Protein AF-A0A7S2QVR8-F1 (afdb_monomer_lite)

Secondary structure (DSSP, 8-state):
-HHHHHHHHHHHHHHGGGS-HHHHHHHHHHHHHHHH-TTS---HHHHHHHHHHHHHHHHH-HHHHTT-THHHHHHHHHHHTT-SS--HHHHHHHIIIIIS-S---HHHHHHHHHHHHHHHHH---HHHHHHHHHHHHHHHHH-GGGGHHHH--S---PPP-TT-SSTTSS--SGGGG--HHHHHHTT-SSHHHHHHHHHHHTTPPPPTTS-HHHHHHH--S--------PPPPPPPGGGGGS----------------------------------

Foldseek 3Di:
DLVVLLVVLLVCLVCLLVDDPVVLVVLLVVLLCVLPDPPDPHDLNSNLSSLLSNLSNCVNVVPPPVPDPLSSLLSLLLSLLVDQDDDPSNLSSLCSSQVVDPDDDLQLLLLSLLSLLVSLLPHLDPLSVLLSLLSSLVSCVVDVSLCVLLVQPDFDPFAADSPDSRSNPRRCPGPNSHSVSLVVQCPRLDPSSVVSSVCSSVSHDDDPCSHSVNSNVVPPVPPPQRQDQPPDPDPDPVVVPPDDDDPDPDDPPSDRDHDDPDDDPDDDDDDDDDDD

Structure (mmCIF, N/CA/C/O backbone):
data_AF-A0A7S2QVR8-F1
#
_entry.id   AF-A0A7S2QVR8-F1
#
loop_
_atom_site.group_PDB
_atom_site.id
_atom_site.type_symbol
_atom_site.label_atom_id
_atom_site.label_alt_id
_atom_site.label_comp_id
_atom_site.label_asym_id
_atom_site.label_entity_id
_atom_site.label_seq_id
_atom_site.pdbx_PDB_ins_code
_atom_site.Cartn_x
_atom_site.Cartn_y
_atom_site.Cartn_z
_atom_site.occupancy
_atom_site.B_iso_or_equiv
_atom_site.auth_seq_id
_atom_site.auth_comp_id
_atom_site.auth_asym_id
_atom_site.auth_atom_id
_atom_site.pdbx_PDB_model_num
ATOM 1 N N . ASP A 1 1 ? -8.701 -22.347 12.017 1.00 60.19 1 ASP A N 1
ATOM 2 C CA . ASP A 1 1 ? -9.121 -21.163 12.802 1.00 60.19 1 ASP A CA 1
ATOM 3 C C . ASP A 1 1 ? -8.779 -19.822 12.158 1.00 60.19 1 ASP A C 1
ATOM 5 O O . ASP A 1 1 ? -9.630 -18.945 12.155 1.00 60.19 1 ASP A O 1
ATOM 9 N N . GLU A 1 2 ? -7.600 -19.639 11.552 1.00 64.69 2 GLU A N 1
ATOM 10 C CA . GLU A 1 2 ? -7.217 -18.349 10.934 1.00 64.69 2 GLU A CA 1
ATOM 11 C C . GLU A 1 2 ? -8.139 -17.862 9.802 1.00 64.69 2 GLU A C 1
ATOM 13 O O . GLU A 1 2 ? -8.341 -16.656 9.642 1.00 64.69 2 GLU A O 1
ATOM 18 N N . GLU A 1 3 ? -8.715 -18.785 9.030 1.00 69.44 3 GLU A N 1
ATOM 19 C CA . GLU A 1 3 ? -9.642 -18.476 7.934 1.00 69.44 3 GLU A CA 1
ATOM 20 C C . GLU A 1 3 ? -10.996 -17.961 8.453 1.00 69.44 3 GLU A C 1
ATOM 22 O O . GLU A 1 3 ? -11.598 -17.066 7.861 1.00 69.44 3 GLU A O 1
ATOM 27 N N . LEU A 1 4 ? -11.425 -18.434 9.631 1.00 82.12 4 LEU A N 1
ATOM 28 C CA . LEU A 1 4 ? -12.655 -17.978 10.285 1.00 82.12 4 LEU A CA 1
ATOM 29 C C . LEU A 1 4 ? -12.550 -16.510 10.698 1.00 82.12 4 LEU A C 1
ATOM 31 O O . LEU A 1 4 ? -13.523 -15.772 10.577 1.00 82.12 4 LEU A O 1
ATOM 35 N N . VAL A 1 5 ? -11.368 -16.062 11.132 1.00 83.75 5 VAL A N 1
ATOM 36 C CA . VAL A 1 5 ? -11.154 -14.663 11.528 1.00 83.75 5 VAL A CA 1
ATOM 37 C C . VAL A 1 5 ? -11.433 -13.723 10.356 1.00 83.75 5 VAL A C 1
ATOM 39 O O . VAL A 1 5 ? -12.099 -12.708 10.542 1.00 83.75 5 VAL A O 1
ATOM 42 N N . GLY A 1 6 ? -10.987 -14.067 9.145 1.00 83.50 6 GLY A N 1
ATOM 43 C CA . GLY A 1 6 ? -11.252 -13.261 7.951 1.00 83.50 6 GLY A CA 1
ATOM 44 C C . GLY A 1 6 ? -12.749 -13.109 7.672 1.00 83.50 6 GLY A C 1
ATOM 45 O O . GLY A 1 6 ? -13.236 -11.988 7.525 1.00 83.50 6 GLY A O 1
ATOM 46 N N . VAL A 1 7 ? -13.486 -14.224 7.688 1.00 86.56 7 VAL A N 1
ATOM 47 C CA . VAL A 1 7 ? -14.936 -14.255 7.428 1.00 86.56 7 VAL A CA 1
ATOM 48 C C . VAL A 1 7 ? -15.721 -13.505 8.506 1.00 86.56 7 VAL A C 1
ATOM 50 O O . VAL A 1 7 ? -16.627 -12.733 8.192 1.00 86.56 7 VAL A O 1
ATOM 53 N N . VAL A 1 8 ? -15.358 -13.683 9.779 1.00 89.56 8 VAL A N 1
ATOM 54 C CA . VAL A 1 8 ? -15.999 -12.985 10.902 1.00 89.56 8 VAL A CA 1
ATOM 55 C C . VAL A 1 8 ? -15.770 -11.478 10.800 1.00 89.56 8 VAL A C 1
ATOM 57 O O . VAL A 1 8 ? -16.719 -10.711 10.944 1.00 89.56 8 VAL A O 1
ATOM 60 N N . MET A 1 9 ? -14.545 -11.038 10.494 1.00 89.12 9 MET A N 1
ATOM 61 C CA . MET A 1 9 ? -14.244 -9.613 10.322 1.00 89.12 9 MET A CA 1
ATOM 62 C C . MET A 1 9 ? -14.992 -9.006 9.131 1.00 89.12 9 MET A C 1
ATOM 64 O O . MET A 1 9 ? -15.487 -7.887 9.236 1.00 89.12 9 MET A O 1
ATOM 68 N N . GLU A 1 10 ? -15.131 -9.735 8.022 1.00 86.69 10 GLU A N 1
ATOM 69 C CA . GLU A 1 10 ? -15.937 -9.279 6.885 1.00 86.69 10 GLU A CA 1
ATOM 70 C C . GLU A 1 10 ? -17.424 -9.152 7.256 1.00 86.69 10 GLU A C 1
ATOM 72 O O . GLU A 1 10 ? -18.070 -8.167 6.893 1.00 86.69 10 GLU A O 1
ATOM 77 N N . GLY A 1 11 ? -17.961 -10.115 8.011 1.00 88.69 11 GLY A N 1
ATOM 78 C CA . GLY A 1 11 ? -19.331 -10.072 8.523 1.00 88.69 11 GLY A CA 1
ATOM 79 C C . GLY A 1 11 ? -19.570 -8.864 9.427 1.00 88.69 11 GLY A C 1
ATOM 80 O O . GLY A 1 11 ? -20.491 -8.087 9.185 1.00 88.69 11 GLY A O 1
ATOM 81 N N . ILE A 1 12 ? -18.698 -8.651 10.416 1.00 89.00 12 ILE A N 1
ATOM 82 C CA . ILE A 1 12 ? -18.779 -7.495 11.321 1.00 89.00 12 ILE A CA 1
ATOM 83 C C . ILE A 1 12 ? -18.681 -6.184 10.533 1.00 89.00 12 ILE A C 1
ATOM 85 O O . ILE A 1 12 ? -19.462 -5.269 10.773 1.00 89.00 12 ILE A O 1
ATOM 89 N N . GLY A 1 13 ? -17.782 -6.097 9.551 1.00 85.44 13 GLY A N 1
ATOM 90 C CA . GLY A 1 13 ? -17.643 -4.907 8.713 1.00 85.44 13 GLY A CA 1
ATOM 91 C C . GLY A 1 13 ? -18.897 -4.578 7.892 1.00 85.44 13 GLY A C 1
ATOM 92 O O . GLY A 1 13 ? -19.174 -3.402 7.674 1.00 85.44 13 GLY A O 1
ATOM 93 N N . LYS A 1 14 ? -19.673 -5.588 7.465 1.00 87.31 14 LYS A N 1
ATOM 94 C CA . LYS A 1 14 ? -20.936 -5.412 6.718 1.00 87.31 14 LYS A CA 1
ATOM 95 C C . LYS A 1 14 ? -22.103 -4.973 7.599 1.00 87.31 14 LYS A C 1
ATOM 97 O O . LYS A 1 14 ? -22.917 -4.175 7.155 1.00 87.31 14 LYS A O 1
ATOM 102 N N . PHE A 1 15 ? -22.192 -5.497 8.821 1.00 86.56 15 PHE A N 1
ATOM 103 C CA . PHE A 1 15 ? -23.286 -5.192 9.752 1.00 86.56 15 PHE A CA 1
ATOM 104 C C . PHE A 1 15 ? -22.933 -4.107 10.775 1.00 86.56 15 PHE A C 1
ATOM 106 O O . PHE A 1 15 ? -23.742 -3.799 11.645 1.00 86.56 15 PHE A O 1
ATOM 113 N N . GLY A 1 16 ? -21.743 -3.512 10.671 1.00 81.38 16 GLY A N 1
ATOM 114 C CA . GLY A 1 16 ? -21.215 -2.557 11.643 1.00 81.38 16 GLY A CA 1
ATOM 115 C C . GLY A 1 16 ? -22.048 -1.288 11.823 1.00 81.38 16 GLY A C 1
ATOM 116 O O . GLY A 1 16 ? -21.983 -0.684 12.884 1.00 81.38 16 GLY A O 1
ATOM 117 N N . GLU A 1 17 ? -22.863 -0.912 10.835 1.00 81.44 17 GLU A N 1
ATOM 118 C CA . GLU A 1 17 ? -23.797 0.222 10.933 1.00 81.44 17 GLU A CA 1
ATOM 119 C C . GLU A 1 17 ? -24.957 -0.031 11.912 1.00 81.44 17 GLU A C 1
ATOM 121 O O . GLU A 1 17 ? -25.561 0.911 12.411 1.00 81.44 17 GLU A O 1
ATOM 126 N N . LEU A 1 18 ? -25.276 -1.299 12.193 1.00 85.25 18 LEU A N 1
ATOM 127 C CA . LEU A 1 18 ? -26.367 -1.699 13.090 1.00 85.25 18 LEU A CA 1
ATOM 128 C C . LEU A 1 18 ? -25.894 -1.912 14.534 1.00 85.25 18 LEU A C 1
ATOM 130 O O . LEU A 1 18 ? -26.695 -2.214 15.418 1.00 85.25 18 LEU A O 1
ATOM 134 N N . VAL A 1 19 ? -24.586 -1.824 14.766 1.00 83.44 19 VAL A N 1
ATOM 135 C CA . VAL A 1 19 ? -23.954 -2.121 16.048 1.00 83.44 19 VAL A CA 1
ATOM 136 C C . VAL A 1 19 ? -23.820 -0.829 16.851 1.00 83.44 19 VAL A C 1
ATOM 138 O O . VAL A 1 19 ? -23.446 0.207 16.311 1.00 83.44 19 VAL A O 1
ATOM 141 N N . ASN A 1 20 ? -24.103 -0.892 18.155 1.00 86.19 20 ASN A N 1
ATOM 142 C CA . ASN A 1 20 ? -23.914 0.249 19.052 1.00 86.19 20 ASN A CA 1
ATOM 143 C C . ASN A 1 20 ? -22.446 0.737 19.016 1.00 86.19 20 ASN A C 1
ATOM 145 O O . ASN A 1 20 ? -21.523 -0.083 19.014 1.00 86.19 20 ASN A O 1
ATOM 149 N N . ALA A 1 21 ? -22.232 2.054 19.041 1.00 82.44 21 ALA A N 1
ATOM 150 C CA . ALA A 1 21 ? -20.916 2.690 19.006 1.00 82.44 21 ALA A CA 1
ATOM 151 C C . ALA A 1 21 ? -19.967 2.142 20.089 1.00 82.44 21 ALA A C 1
ATOM 153 O O . ALA A 1 21 ? -18.805 1.858 19.796 1.00 82.44 21 ALA A O 1
ATOM 154 N N . ASP A 1 22 ? -20.470 1.868 21.299 1.00 84.56 22 ASP A N 1
ATOM 155 C CA . ASP A 1 22 ? -19.679 1.277 22.392 1.00 84.56 22 ASP A CA 1
ATOM 156 C C . ASP A 1 22 ? -19.084 -0.088 22.014 1.00 84.56 22 ASP A C 1
ATOM 158 O O . ASP A 1 22 ? -17.916 -0.387 22.281 1.00 84.56 22 ASP A O 1
ATOM 162 N N . VAL A 1 23 ? -19.880 -0.918 21.336 1.00 86.44 23 VAL A N 1
ATOM 163 C CA . VAL A 1 23 ? -19.453 -2.241 20.871 1.00 86.44 23 VAL A CA 1
ATOM 164 C C . VAL A 1 23 ? -18.447 -2.095 19.734 1.00 86.44 23 VAL A C 1
ATOM 166 O O . VAL A 1 23 ? -17.471 -2.841 19.688 1.00 86.44 23 VAL A O 1
ATOM 169 N N . VAL A 1 24 ? -18.624 -1.111 18.847 1.00 85.31 24 VAL A N 1
ATOM 170 C CA . VAL A 1 24 ? -17.648 -0.816 17.788 1.00 85.31 24 VAL A CA 1
ATOM 171 C C . VAL A 1 24 ? -16.291 -0.453 18.385 1.00 85.31 24 VAL A C 1
ATOM 173 O O . VAL A 1 24 ? -15.268 -0.966 17.929 1.00 85.31 24 VAL A O 1
ATOM 176 N N . VAL A 1 25 ? -16.260 0.377 19.428 1.00 86.25 25 VAL A N 1
ATOM 177 C CA . VAL A 1 25 ? -15.014 0.742 20.112 1.00 86.25 25 VAL A CA 1
ATOM 178 C C . VAL A 1 25 ? -14.337 -0.491 20.720 1.00 86.25 25 VAL A C 1
ATOM 180 O O . VAL A 1 25 ? -13.125 -0.663 20.559 1.00 86.25 25 VAL A O 1
ATOM 183 N N . GLU A 1 26 ? -15.090 -1.389 21.360 1.00 88.50 26 GLU A N 1
ATOM 184 C CA . GLU A 1 26 ? -14.547 -2.651 21.882 1.00 88.50 26 GLU A CA 1
ATOM 185 C C . GLU A 1 26 ? -14.007 -3.567 20.778 1.00 88.50 26 GLU A C 1
ATOM 187 O O . GLU A 1 26 ? -12.904 -4.109 20.901 1.00 88.50 26 GLU A O 1
ATOM 192 N N . VAL A 1 27 ? -14.719 -3.688 19.656 1.00 88.56 27 VAL A N 1
ATOM 193 C CA . VAL A 1 27 ? -14.254 -4.456 18.492 1.00 88.56 27 VAL A CA 1
ATOM 194 C C . VAL A 1 27 ? -12.955 -3.868 17.945 1.00 88.56 27 VAL A C 1
ATOM 196 O O . VAL A 1 27 ? -11.990 -4.603 17.743 1.00 88.56 27 VAL A O 1
ATOM 199 N N . VAL A 1 28 ? -12.869 -2.546 17.775 1.00 88.25 28 VAL A N 1
ATOM 200 C CA . VAL A 1 28 ? -11.643 -1.879 17.309 1.00 88.25 28 VAL A CA 1
ATOM 201 C C . VAL A 1 28 ? -10.488 -2.095 18.295 1.00 88.25 28 VAL A C 1
ATOM 203 O O . VAL A 1 28 ? -9.361 -2.352 17.865 1.00 88.25 28 VAL A O 1
ATOM 206 N N . ARG A 1 29 ? -10.744 -2.075 19.612 1.00 88.44 29 ARG A N 1
ATOM 207 C CA . ARG A 1 29 ? -9.740 -2.408 20.643 1.00 88.44 29 ARG A CA 1
ATOM 208 C C . ARG A 1 29 ? -9.252 -3.851 20.518 1.00 88.44 29 ARG A C 1
ATOM 210 O O . ARG A 1 29 ? -8.045 -4.086 20.607 1.00 88.44 29 ARG A O 1
ATOM 217 N N . VAL A 1 30 ? -10.150 -4.811 20.287 1.00 89.38 30 VAL A N 1
ATOM 218 C CA . VAL A 1 30 ? -9.790 -6.216 20.029 1.00 89.38 30 VAL A CA 1
ATOM 219 C C . VAL A 1 30 ? -8.946 -6.327 18.759 1.00 89.38 30 VAL A C 1
ATOM 221 O O . VAL A 1 30 ? -7.863 -6.905 18.812 1.00 89.38 30 VAL A O 1
ATOM 224 N N . CYS A 1 31 ? -9.371 -5.719 17.650 1.00 88.12 31 CYS A N 1
ATOM 225 C CA . CYS A 1 31 ? -8.624 -5.706 16.390 1.00 88.12 31 CYS A CA 1
ATOM 226 C C . CYS A 1 31 ? -7.224 -5.102 16.557 1.00 88.12 31 CYS A C 1
ATOM 228 O O . CYS A 1 31 ? -6.248 -5.656 16.054 1.00 88.12 31 CYS A O 1
ATOM 230 N N . LYS A 1 32 ? -7.101 -4.001 17.309 1.00 88.94 32 LYS A N 1
ATOM 231 C CA . LYS A 1 32 ? -5.812 -3.375 17.625 1.00 88.94 32 LYS A CA 1
ATOM 232 C C . LYS A 1 32 ? -4.898 -4.326 18.388 1.00 88.94 32 LYS A C 1
ATOM 234 O O . LYS A 1 32 ? -3.738 -4.467 18.013 1.00 88.94 32 LYS A O 1
ATOM 239 N N . ARG A 1 33 ? -5.415 -5.011 19.415 1.00 88.19 33 ARG A N 1
ATOM 240 C CA . ARG A 1 33 ? -4.650 -6.035 20.143 1.00 88.19 33 ARG A CA 1
ATOM 241 C C . ARG A 1 33 ? -4.205 -7.150 19.202 1.00 88.19 33 ARG A C 1
ATOM 243 O O . ARG A 1 33 ? -3.022 -7.439 19.158 1.00 88.19 33 ARG A O 1
ATOM 250 N N . LEU A 1 34 ? -5.102 -7.693 18.381 1.00 86.94 34 LEU A N 1
ATOM 251 C CA . LEU A 1 34 ? -4.766 -8.760 17.431 1.00 86.94 34 LEU A CA 1
ATOM 252 C C . LEU A 1 34 ? -3.675 -8.356 16.426 1.00 86.94 34 LEU A C 1
ATOM 254 O O . LEU A 1 34 ? -2.808 -9.163 16.115 1.00 86.94 34 LEU A O 1
ATOM 258 N N . LEU A 1 35 ? -3.694 -7.113 15.936 1.00 86.06 35 LEU A N 1
ATOM 259 C CA . LEU A 1 35 ? -2.717 -6.620 14.958 1.00 86.06 35 LEU A CA 1
ATOM 260 C C . LEU A 1 35 ? -1.368 -6.221 15.581 1.00 86.06 35 LEU A C 1
ATOM 262 O O . LEU A 1 35 ? -0.348 -6.269 14.895 1.00 86.06 35 LEU A O 1
ATOM 266 N N . MET A 1 36 ? -1.355 -5.802 16.850 1.00 82.25 36 MET A N 1
ATOM 267 C CA . MET A 1 36 ? -0.140 -5.380 17.562 1.00 82.25 36 MET A CA 1
ATOM 268 C C . MET A 1 36 ? 0.520 -6.507 18.357 1.00 82.25 36 MET A C 1
ATOM 270 O O . MET A 1 36 ? 1.726 -6.460 18.595 1.00 82.25 36 MET A O 1
ATOM 274 N N . SER A 1 37 ? -0.245 -7.510 18.784 1.00 79.75 37 SER A N 1
ATOM 275 C CA . SER A 1 37 ? 0.275 -8.646 19.533 1.00 79.75 37 SER A CA 1
ATOM 276 C C . SER A 1 37 ? 1.178 -9.501 18.646 1.00 79.75 37 SER A C 1
ATOM 278 O O . SER A 1 37 ? 0.736 -10.136 17.696 1.00 79.75 37 SER A O 1
ATOM 280 N N . SER A 1 38 ? 2.456 -9.569 19.006 1.00 59.06 38 SER A N 1
ATOM 281 C CA . SER A 1 38 ? 3.470 -10.427 18.384 1.00 59.06 38 SER A CA 1
ATOM 282 C C . SER A 1 38 ? 3.293 -11.922 18.690 1.00 59.06 38 SER A C 1
ATOM 284 O O . SER A 1 38 ? 4.003 -12.746 18.121 1.00 59.06 38 SER A O 1
ATOM 286 N N . SER A 1 39 ? 2.354 -12.286 19.571 1.00 54.38 39 SER A N 1
ATOM 287 C CA . SER A 1 39 ? 2.109 -13.662 20.019 1.00 54.38 39 SER A CA 1
ATOM 288 C C . SER A 1 39 ? 1.216 -14.489 19.088 1.00 54.38 39 SER A C 1
ATOM 290 O O . SER A 1 39 ? 1.257 -15.714 19.160 1.00 54.38 39 SER A O 1
ATOM 292 N N . VAL A 1 40 ? 0.418 -13.855 18.221 1.00 60.72 40 VAL A N 1
ATOM 293 C CA . VAL A 1 40 ? -0.492 -14.547 17.295 1.00 60.72 40 VAL A CA 1
ATOM 294 C C . VAL A 1 40 ? -0.027 -14.278 15.869 1.00 60.72 40 VAL A C 1
ATOM 296 O O . VAL A 1 40 ? -0.224 -13.190 15.329 1.00 60.72 40 VAL A O 1
ATOM 299 N N . SER A 1 41 ? 0.615 -15.266 15.244 1.00 65.25 41 SER A N 1
ATOM 300 C CA . SER A 1 41 ? 1.049 -15.172 13.850 1.00 65.25 41 SER A CA 1
ATOM 301 C C . SER A 1 41 ? -0.162 -15.220 12.916 1.00 65.25 41 SER A C 1
ATOM 303 O O . SER A 1 41 ? -0.525 -16.275 12.418 1.00 65.25 41 SER A O 1
ATOM 305 N N . MET A 1 42 ? -0.817 -14.084 12.676 1.00 75.19 42 MET A N 1
ATOM 306 C CA . MET A 1 42 ? -1.918 -14.024 11.714 1.00 75.19 42 MET A CA 1
ATOM 307 C C . MET A 1 42 ? -1.406 -14.144 10.271 1.00 75.19 42 MET A C 1
ATOM 309 O O . MET A 1 42 ? -0.427 -13.487 9.887 1.00 75.19 42 MET A O 1
ATOM 313 N N . SER A 1 43 ? -2.122 -14.921 9.453 1.00 86.56 43 SER A N 1
ATOM 314 C CA . SER A 1 43 ? -2.006 -14.881 7.994 1.00 86.56 43 SER A CA 1
ATOM 315 C C . SER A 1 43 ? -2.257 -13.469 7.447 1.00 86.56 43 SER A C 1
ATOM 317 O O . SER A 1 43 ? -3.101 -12.723 7.953 1.00 86.56 43 SER A O 1
ATOM 319 N N . VAL A 1 44 ? -1.544 -13.114 6.372 1.00 87.12 44 VAL A N 1
ATOM 320 C CA . VAL A 1 44 ? -1.642 -11.807 5.695 1.00 87.12 44 VAL A CA 1
ATOM 321 C C . VAL A 1 44 ? -3.067 -11.543 5.189 1.00 87.12 44 VAL A C 1
ATOM 323 O O . VAL A 1 44 ? -3.551 -10.416 5.229 1.00 87.12 44 VA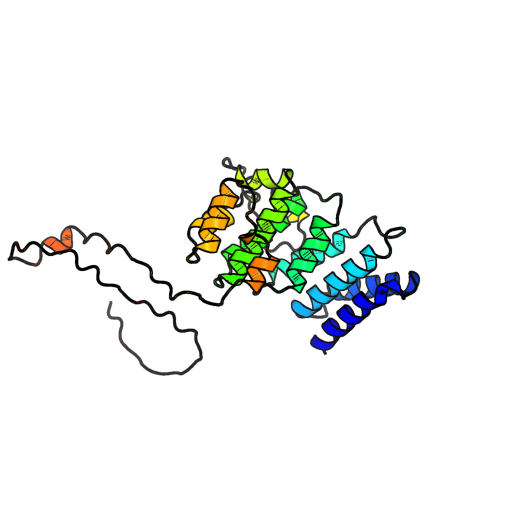L A O 1
ATOM 326 N N . ALA A 1 45 ? -3.789 -12.578 4.752 1.00 87.38 45 ALA A N 1
ATOM 327 C CA . ALA A 1 45 ? -5.169 -12.423 4.287 1.00 87.38 45 ALA A CA 1
ATOM 328 C C . ALA A 1 45 ? -6.125 -12.032 5.431 1.00 87.38 45 ALA A C 1
ATOM 330 O O . ALA A 1 45 ? -6.953 -11.125 5.285 1.00 87.38 45 ALA A O 1
ATOM 331 N N . SER A 1 46 ? -5.981 -12.678 6.590 1.00 88.00 46 SER A N 1
ATOM 332 C CA . SER A 1 46 ? -6.804 -12.412 7.773 1.00 88.00 46 SER A CA 1
ATOM 333 C C . SER A 1 46 ? -6.459 -11.062 8.405 1.00 88.00 46 SER A C 1
ATOM 335 O O . SER A 1 46 ? -7.363 -10.337 8.823 1.00 88.00 46 SER A O 1
ATOM 337 N N . SER A 1 47 ? -5.178 -10.672 8.418 1.00 90.06 47 SER A N 1
ATOM 338 C CA . SER A 1 47 ? -4.754 -9.355 8.911 1.00 90.06 47 SER A CA 1
ATOM 339 C C . SER A 1 47 ? -5.282 -8.221 8.026 1.00 90.06 47 SER A C 1
ATOM 341 O O . SER A 1 47 ? -5.814 -7.241 8.547 1.00 90.06 47 SER A O 1
ATOM 343 N N . LEU A 1 48 ? -5.243 -8.373 6.696 1.00 90.56 48 LEU A N 1
ATOM 344 C CA . LEU A 1 48 ? -5.830 -7.406 5.763 1.00 90.56 48 LEU A CA 1
ATOM 345 C C . LEU A 1 48 ? -7.350 -7.296 5.914 1.00 90.56 48 LEU A C 1
ATOM 347 O O . LEU A 1 48 ? -7.879 -6.189 5.864 1.00 90.56 48 LEU A O 1
ATOM 351 N N . SER A 1 49 ? -8.048 -8.410 6.142 1.00 90.88 49 SER A N 1
ATOM 352 C CA . SER A 1 49 ? -9.501 -8.411 6.380 1.00 90.88 49 SER A CA 1
ATOM 353 C C . SER A 1 49 ? -9.862 -7.717 7.699 1.00 90.88 49 SER A C 1
ATOM 355 O O . SER A 1 49 ? -10.821 -6.949 7.757 1.00 90.88 49 SER A O 1
ATOM 357 N N . CYS A 1 50 ? -9.046 -7.908 8.740 1.00 90.56 50 CYS A N 1
ATOM 358 C CA . CYS A 1 50 ? -9.165 -7.194 10.012 1.00 90.56 50 CYS A CA 1
ATOM 359 C C . CYS A 1 50 ? -8.954 -5.681 9.835 1.00 90.56 50 CYS A C 1
ATOM 361 O O . CYS A 1 50 ? -9.784 -4.884 10.265 1.00 90.56 50 CYS A O 1
ATOM 363 N N . ILE A 1 51 ? -7.897 -5.274 9.124 1.00 91.00 51 ILE A N 1
ATOM 364 C CA . ILE A 1 51 ? -7.624 -3.862 8.807 1.00 91.00 51 ILE A CA 1
ATOM 365 C C . ILE A 1 51 ? -8.781 -3.245 8.008 1.00 91.00 51 ILE A C 1
ATOM 367 O O . ILE A 1 51 ? -9.212 -2.128 8.301 1.00 91.00 51 ILE A O 1
ATOM 371 N N . LEU A 1 52 ? -9.315 -3.969 7.019 1.00 90.88 52 LEU A N 1
ATOM 372 C CA . LEU A 1 52 ? -10.456 -3.516 6.226 1.00 90.88 52 LEU A CA 1
ATOM 373 C C . LEU A 1 52 ? -11.695 -3.288 7.097 1.00 90.88 52 LEU A C 1
ATOM 375 O O . LEU A 1 52 ? -12.356 -2.263 6.934 1.00 90.88 52 LEU A O 1
ATOM 379 N N . CYS A 1 53 ? -11.975 -4.209 8.021 1.00 90.38 53 CYS A N 1
ATOM 380 C CA . CYS A 1 53 ? -13.072 -4.104 8.982 1.00 90.38 53 CYS A CA 1
ATOM 381 C C . CYS A 1 53 ? -12.907 -2.887 9.905 1.00 90.38 53 CYS A C 1
ATOM 383 O O . CYS A 1 53 ? -13.834 -2.104 10.095 1.00 90.38 53 CYS A O 1
ATOM 385 N N . VAL A 1 54 ? -11.702 -2.640 10.418 1.00 89.94 54 VAL A N 1
ATOM 386 C CA . VAL A 1 54 ? -11.438 -1.435 11.218 1.00 89.94 54 VAL A CA 1
ATOM 387 C C . VAL A 1 54 ? -11.723 -0.172 10.396 1.00 89.94 54 VAL A C 1
ATOM 389 O O . VAL A 1 54 ? -12.431 0.719 10.859 1.00 89.94 54 VAL A O 1
ATOM 392 N N . TYR A 1 55 ? -11.275 -0.116 9.138 1.00 87.94 55 TYR A N 1
ATOM 393 C CA . TYR A 1 55 ? -11.581 1.015 8.259 1.00 87.94 55 TYR A CA 1
ATOM 394 C C . TYR A 1 55 ? -13.063 1.141 7.881 1.00 87.94 55 TYR A C 1
ATOM 396 O O . TYR A 1 55 ? -13.512 2.260 7.636 1.00 87.94 55 TYR A O 1
ATOM 404 N N . THR A 1 56 ? -13.830 0.047 7.768 1.00 88.19 56 THR A N 1
ATOM 405 C CA . THR A 1 56 ? -15.292 0.135 7.590 1.00 88.19 56 THR A CA 1
ATOM 406 C C . THR A 1 56 ? -15.909 0.751 8.834 1.00 88.19 56 THR A C 1
ATOM 408 O O . THR A 1 56 ? -16.529 1.806 8.733 1.00 88.19 56 THR A O 1
ATOM 411 N N . LEU A 1 57 ? -15.652 0.170 10.004 1.00 87.38 57 LEU A N 1
ATOM 412 C CA . LEU A 1 57 ? -16.254 0.572 11.274 1.00 87.38 57 LEU A CA 1
ATOM 413 C C . LEU A 1 57 ? -15.977 2.036 11.634 1.00 87.38 57 LEU A C 1
ATOM 415 O O . LEU A 1 57 ? -16.899 2.766 11.994 1.00 87.38 57 LEU A O 1
ATOM 419 N N . LEU A 1 58 ? -14.732 2.488 11.471 1.00 83.56 58 LEU A N 1
ATOM 420 C CA . LEU A 1 58 ? -14.349 3.878 11.737 1.00 83.56 58 LEU A CA 1
ATOM 421 C C . LEU A 1 58 ? -14.966 4.852 10.729 1.00 83.56 58 LEU A C 1
ATOM 423 O O . LEU A 1 58 ? -15.320 5.969 11.091 1.00 83.56 58 LEU A O 1
ATOM 427 N N . SER A 1 59 ? -15.155 4.428 9.473 1.00 80.06 59 SER A N 1
ATOM 428 C CA . SER A 1 59 ? -15.792 5.278 8.462 1.00 80.06 59 SER A CA 1
ATOM 429 C C . SER A 1 59 ? -17.287 5.500 8.688 1.00 80.06 59 SER A C 1
ATOM 431 O O . SER A 1 59 ? -17.822 6.453 8.134 1.00 80.06 59 SER A O 1
ATOM 433 N N . HIS A 1 60 ? -17.946 4.657 9.486 1.00 74.44 60 HIS A N 1
ATOM 434 C CA . HIS A 1 60 ? -19.357 4.825 9.843 1.00 74.44 60 HIS A CA 1
ATOM 435 C C . HIS A 1 60 ? -19.546 5.641 11.136 1.00 74.44 60 HIS A C 1
ATOM 437 O O . HIS A 1 60 ? -20.588 6.258 11.307 1.00 74.44 60 HIS A O 1
ATOM 443 N N . ASN A 1 61 ? -18.530 5.720 12.007 1.00 68.31 61 ASN A N 1
ATOM 444 C CA . ASN A 1 61 ? -18.611 6.338 13.342 1.00 68.31 61 ASN A CA 1
ATOM 445 C C . ASN A 1 61 ? -17.739 7.609 13.467 1.00 68.31 61 ASN A C 1
ATOM 447 O O . ASN A 1 61 ? -16.981 7.778 14.422 1.00 68.31 61 ASN A O 1
ATOM 451 N N . ILE A 1 62 ? -17.812 8.490 12.463 1.00 58.94 62 ILE A N 1
ATOM 452 C CA . ILE A 1 62 ? -16.863 9.596 12.214 1.00 58.94 62 ILE A CA 1
ATOM 453 C C . ILE A 1 62 ? -16.800 10.634 13.357 1.00 58.94 62 ILE A C 1
ATOM 455 O O . ILE A 1 62 ? -15.786 11.318 13.495 1.00 58.94 62 ILE A O 1
ATOM 459 N N . GLU A 1 63 ? -17.838 10.752 14.188 1.00 54.75 63 GLU A N 1
ATOM 460 C CA . GLU A 1 63 ? -17.996 11.881 15.119 1.00 54.75 63 GLU A CA 1
ATOM 461 C C . GLU A 1 63 ? -17.118 11.818 16.386 1.00 54.75 63 GLU A C 1
ATOM 463 O O . GLU A 1 63 ? -16.769 12.873 16.911 1.00 54.75 63 GLU A O 1
ATOM 468 N N . GLU A 1 64 ? -16.658 10.640 16.833 1.00 49.97 64 GLU A N 1
ATOM 469 C CA . GLU A 1 64 ? -15.857 10.524 18.074 1.00 49.97 64 GLU A CA 1
ATOM 470 C C . GLU A 1 64 ? -14.403 10.056 17.878 1.00 49.97 64 GLU A C 1
ATOM 472 O O . GLU A 1 64 ? -13.534 10.398 18.679 1.00 49.97 64 GLU A O 1
ATOM 477 N N . ASN A 1 65 ? -14.085 9.326 16.801 1.00 51.09 65 ASN A N 1
ATOM 478 C CA . ASN A 1 65 ? -12.800 8.612 16.676 1.00 51.09 65 ASN A CA 1
ATOM 479 C C . ASN A 1 65 ? -11.816 9.190 15.647 1.00 51.09 65 ASN A C 1
ATOM 481 O O . ASN A 1 65 ? -10.714 8.668 15.491 1.00 51.09 65 ASN A O 1
ATOM 485 N N . GLY A 1 66 ? -12.160 10.285 14.964 1.00 50.34 66 GLY A N 1
ATOM 486 C CA . GLY A 1 66 ? -11.385 10.827 13.838 1.00 50.34 66 GLY A CA 1
ATOM 487 C C . GLY A 1 66 ? -9.982 11.374 14.148 1.00 50.34 66 GLY A C 1
ATOM 488 O O . GLY A 1 66 ? -9.387 11.995 13.270 1.00 50.34 66 GLY A O 1
ATOM 489 N N . LYS A 1 67 ? -9.448 11.198 15.365 1.00 53.06 67 LYS A N 1
ATOM 490 C CA . LYS A 1 67 ? -8.219 11.877 15.801 1.00 53.06 67 LYS A CA 1
ATOM 491 C C . LYS A 1 67 ? -6.926 11.071 15.723 1.00 53.06 67 LYS A C 1
ATOM 493 O O . LYS A 1 67 ? -5.897 11.725 15.675 1.00 53.06 67 LYS A O 1
ATOM 498 N N . ASP A 1 68 ? -6.916 9.733 15.651 1.00 60.09 68 ASP A N 1
ATOM 499 C CA . ASP A 1 68 ? -5.617 9.026 15.654 1.00 60.09 68 ASP A CA 1
ATOM 500 C C . ASP A 1 68 ? -5.627 7.581 15.122 1.00 60.09 68 ASP A C 1
ATOM 502 O O . ASP A 1 68 ? -5.157 6.627 15.746 1.00 60.09 68 ASP A O 1
ATOM 506 N N . ASP A 1 69 ? -6.097 7.391 13.892 1.00 76.19 69 ASP A N 1
ATOM 507 C CA . ASP A 1 69 ? -6.067 6.073 13.246 1.00 76.19 69 ASP A CA 1
ATOM 508 C C . ASP A 1 69 ? -4.683 5.710 12.676 1.00 76.19 69 ASP A C 1
ATOM 510 O O . ASP A 1 69 ? -4.560 4.760 11.894 1.00 76.19 69 ASP A O 1
ATOM 514 N N . MET A 1 70 ? -3.617 6.462 12.985 1.00 83.06 70 MET A N 1
ATOM 515 C CA . MET A 1 70 ? -2.292 6.210 12.398 1.00 83.06 70 MET A CA 1
ATOM 516 C C . MET A 1 70 ? -1.799 4.788 12.643 1.00 83.06 70 MET A C 1
ATOM 518 O O . MET A 1 70 ? -1.228 4.168 11.750 1.00 83.06 70 MET A O 1
ATOM 522 N N . TRP A 1 71 ? -2.146 4.213 13.789 1.00 87.00 71 TRP A N 1
ATOM 523 C CA . TRP A 1 71 ? -1.830 2.824 14.092 1.00 87.00 71 TRP A CA 1
ATOM 524 C C . TRP A 1 71 ? -2.382 1.830 13.049 1.00 87.00 71 TRP A C 1
ATOM 526 O O . TRP A 1 71 ? -1.730 0.824 12.776 1.00 87.00 71 TRP A O 1
ATOM 536 N N . VAL A 1 72 ? -3.538 2.111 12.428 1.00 88.75 72 VAL A N 1
ATOM 537 C CA . VAL A 1 72 ? -4.123 1.270 11.366 1.00 88.75 72 VAL A CA 1
ATOM 538 C C . VAL A 1 72 ? -3.291 1.364 10.087 1.00 88.75 72 VAL A C 1
ATOM 540 O O . VAL A 1 72 ? -3.068 0.357 9.418 1.00 88.75 72 VAL A O 1
ATOM 543 N N . LEU A 1 73 ? -2.789 2.562 9.765 1.00 89.19 73 LEU A N 1
ATOM 544 C CA . LEU A 1 73 ? -1.906 2.755 8.614 1.00 89.19 73 LEU A CA 1
ATOM 545 C C . LEU A 1 73 ? -0.551 2.079 8.846 1.00 89.19 73 LEU A C 1
ATOM 547 O O . LEU A 1 73 ? -0.049 1.428 7.935 1.00 89.19 73 LEU A O 1
ATOM 551 N N . ASN A 1 74 ? -0.002 2.151 10.061 1.00 89.94 74 ASN A N 1
ATOM 552 C CA . ASN A 1 74 ? 1.227 1.440 10.426 1.00 89.94 74 ASN A CA 1
ATOM 553 C C . ASN A 1 74 ? 1.028 -0.078 10.347 1.00 89.94 74 ASN A C 1
ATOM 555 O O . ASN A 1 74 ? 1.862 -0.784 9.782 1.00 89.94 74 ASN A O 1
ATOM 559 N N . ALA A 1 75 ? -0.116 -0.588 10.818 1.00 89.94 75 ALA A N 1
ATOM 560 C CA . ALA A 1 75 ? -0.467 -1.995 10.659 1.00 89.94 75 ALA A CA 1
ATOM 561 C C . ALA A 1 75 ? -0.545 -2.393 9.174 1.00 89.94 75 ALA A C 1
ATOM 563 O O . ALA A 1 75 ? 0.029 -3.410 8.788 1.00 89.94 75 ALA A O 1
ATOM 564 N N . LEU A 1 76 ? -1.184 -1.580 8.323 1.00 91.06 76 LEU A N 1
ATOM 565 C CA . LEU A 1 76 ? -1.230 -1.811 6.876 1.00 91.06 76 LEU A CA 1
ATOM 566 C C . LEU A 1 76 ? 0.166 -1.774 6.241 1.00 91.06 76 LEU A C 1
ATOM 568 O O . LEU A 1 76 ? 0.489 -2.649 5.441 1.00 91.06 76 LEU A O 1
ATOM 572 N N . TYR A 1 77 ? 1.001 -0.803 6.610 1.00 91.38 77 TYR A N 1
ATOM 573 C CA . TYR A 1 77 ? 2.367 -0.665 6.111 1.00 91.38 77 TYR A CA 1
ATOM 574 C C . TYR A 1 77 ? 3.223 -1.883 6.467 1.00 91.38 77 TYR A C 1
ATOM 576 O O . TYR A 1 77 ? 3.908 -2.425 5.597 1.00 91.38 77 TYR A O 1
ATOM 584 N N . LYS A 1 78 ? 3.119 -2.380 7.702 1.00 90.56 78 LYS A N 1
ATOM 585 C CA . LYS A 1 78 ? 3.744 -3.634 8.140 1.00 90.56 78 LYS A CA 1
ATOM 586 C C . LYS A 1 78 ? 3.272 -4.836 7.321 1.00 90.56 78 LYS A C 1
ATOM 588 O O . LYS A 1 78 ? 4.090 -5.638 6.879 1.00 90.56 78 LYS A O 1
ATOM 593 N N . GLN A 1 79 ? 1.965 -4.962 7.076 1.00 89.88 79 GLN A N 1
ATOM 594 C CA . GLN A 1 79 ? 1.451 -6.074 6.268 1.00 89.88 79 GLN A CA 1
ATOM 595 C C . GLN A 1 79 ? 1.880 -5.977 4.802 1.00 89.88 79 GLN A C 1
ATOM 597 O O . GLN A 1 79 ? 2.176 -7.012 4.215 1.00 89.88 79 GLN A O 1
ATOM 602 N N . LEU A 1 80 ? 1.979 -4.772 4.225 1.00 89.62 80 LEU A N 1
ATOM 603 C CA . LEU A 1 80 ? 2.440 -4.567 2.846 1.00 89.62 80 LEU A CA 1
ATOM 604 C C . LEU A 1 80 ? 3.812 -5.208 2.595 1.00 89.62 80 LEU A C 1
ATOM 606 O O . LEU A 1 80 ? 4.003 -5.813 1.548 1.00 89.62 80 LEU A O 1
ATOM 610 N N . GLY A 1 81 ? 4.730 -5.156 3.565 1.00 85.56 81 GLY A N 1
ATOM 611 C CA . GLY A 1 81 ? 6.051 -5.788 3.444 1.00 85.56 81 GLY A CA 1
ATOM 612 C C . GLY A 1 81 ? 6.019 -7.320 3.340 1.00 85.56 81 GLY A C 1
ATOM 613 O O . GLY A 1 81 ? 7.010 -7.921 2.946 1.00 85.56 81 GLY A O 1
ATOM 614 N N . ARG A 1 82 ? 4.888 -7.954 3.671 1.00 87.88 82 ARG A N 1
ATOM 615 C CA . ARG A 1 82 ? 4.685 -9.413 3.648 1.00 87.88 82 ARG A CA 1
ATOM 616 C C . ARG A 1 82 ? 3.784 -9.879 2.497 1.00 87.88 82 ARG A C 1
ATOM 618 O O . ARG A 1 82 ? 3.407 -11.046 2.460 1.00 87.88 82 ARG A O 1
ATOM 625 N N . VAL A 1 83 ? 3.354 -8.974 1.614 1.00 86.94 83 VAL A N 1
ATOM 626 C CA . VAL A 1 83 ? 2.436 -9.304 0.515 1.00 86.94 83 VAL A CA 1
ATOM 627 C C . VAL A 1 83 ? 3.213 -9.826 -0.691 1.00 86.94 83 VAL A C 1
ATOM 629 O O . VAL A 1 83 ? 3.905 -9.062 -1.358 1.00 86.94 83 VAL A O 1
ATOM 632 N N . ASP A 1 84 ? 2.976 -11.087 -1.046 1.00 81.62 84 ASP A N 1
ATOM 633 C CA . ASP A 1 84 ? 3.505 -11.686 -2.280 1.00 81.62 84 ASP A CA 1
ATOM 634 C C . ASP A 1 84 ? 2.542 -11.529 -3.475 1.00 81.62 84 ASP A C 1
ATOM 636 O O . ASP A 1 84 ? 2.954 -11.348 -4.628 1.00 81.62 84 ASP A O 1
ATOM 640 N N . GLU A 1 85 ? 1.232 -11.573 -3.208 1.00 82.69 85 GLU A N 1
ATOM 641 C CA . GLU A 1 85 ? 0.175 -11.534 -4.220 1.00 82.69 85 GLU A CA 1
ATOM 642 C C . GLU A 1 85 ? -0.875 -10.461 -3.929 1.00 82.69 85 GLU A C 1
ATOM 644 O O . GLU A 1 85 ? -1.359 -10.305 -2.807 1.00 82.69 85 GLU A O 1
ATOM 649 N N . VAL A 1 86 ? -1.267 -9.725 -4.973 1.00 85.25 86 VAL A N 1
ATOM 650 C CA . VAL A 1 86 ? -2.282 -8.676 -4.846 1.00 85.25 86 VAL A CA 1
ATOM 651 C C . VAL A 1 86 ? -3.680 -9.274 -4.842 1.00 85.25 86 VAL A C 1
ATOM 653 O O . VAL A 1 86 ? -4.101 -9.916 -5.807 1.00 85.25 86 VAL A O 1
ATOM 656 N N . ASN A 1 87 ? -4.435 -8.927 -3.803 1.00 86.25 87 ASN A N 1
ATOM 657 C CA . ASN A 1 87 ? -5.842 -9.271 -3.645 1.00 86.25 87 ASN A CA 1
ATOM 658 C C . ASN A 1 87 ? -6.729 -8.021 -3.670 1.00 86.25 87 ASN A C 1
ATOM 660 O O . ASN A 1 87 ? -6.287 -6.916 -3.352 1.00 86.25 87 ASN A O 1
ATOM 664 N N . GLY A 1 88 ? -8.013 -8.197 -3.999 1.00 86.69 88 GLY A N 1
ATOM 665 C CA . GLY A 1 88 ? -8.989 -7.100 -3.997 1.00 86.69 88 GLY A CA 1
ATOM 666 C C . GLY A 1 88 ? -9.112 -6.413 -2.630 1.00 86.69 88 GLY A C 1
ATOM 667 O O . GLY A 1 88 ? -9.210 -5.190 -2.570 1.00 86.69 88 GLY A O 1
ATOM 668 N N . THR A 1 89 ? -9.010 -7.180 -1.540 1.00 88.56 89 THR A N 1
ATOM 669 C CA . THR A 1 89 ? -9.012 -6.678 -0.155 1.00 88.56 89 THR A CA 1
ATOM 670 C C . THR A 1 89 ? -7.885 -5.677 0.087 1.00 88.56 89 THR A C 1
ATOM 672 O O . THR A 1 89 ? -8.119 -4.624 0.667 1.00 88.56 89 THR A O 1
ATOM 675 N N . LEU A 1 90 ? -6.679 -5.949 -0.425 1.00 91.00 90 LEU A N 1
ATOM 676 C CA . LEU A 1 90 ? -5.531 -5.055 -0.266 1.00 91.00 90 LEU A CA 1
ATOM 677 C C . LEU A 1 90 ? -5.769 -3.704 -0.942 1.00 91.00 90 LEU A C 1
ATOM 679 O O . LEU A 1 90 ? -5.509 -2.662 -0.345 1.00 91.00 90 LEU A O 1
ATOM 683 N N . ILE A 1 91 ? -6.295 -3.727 -2.170 1.00 90.69 91 ILE A N 1
ATOM 684 C CA . ILE A 1 91 ? -6.636 -2.512 -2.920 1.00 90.69 91 ILE A CA 1
ATOM 685 C C . ILE A 1 91 ? -7.640 -1.682 -2.116 1.00 90.69 91 ILE A C 1
ATOM 687 O O . ILE A 1 91 ? -7.443 -0.483 -1.944 1.00 90.69 91 ILE A O 1
ATOM 691 N N . GLN A 1 92 ? -8.675 -2.320 -1.563 1.00 90.25 92 GLN A N 1
ATOM 692 C CA . GLN A 1 92 ? -9.667 -1.637 -0.731 1.00 90.25 92 GLN A CA 1
ATOM 693 C C . GLN A 1 92 ? -9.066 -1.071 0.563 1.00 90.25 92 GLN A C 1
ATOM 695 O O . GLN A 1 92 ? -9.437 0.032 0.966 1.00 90.25 92 GLN A O 1
ATOM 700 N N . CYS A 1 93 ? -8.133 -1.784 1.203 1.00 90.56 93 CYS A N 1
ATOM 701 C CA . CYS A 1 93 ? -7.419 -1.283 2.378 1.00 90.56 93 CYS A CA 1
ATOM 702 C C . CYS A 1 93 ? -6.616 -0.026 2.043 1.00 90.56 93 CYS A C 1
ATOM 704 O O . CYS A 1 93 ? -6.754 0.977 2.734 1.00 90.56 93 CYS A O 1
ATOM 706 N N . VAL A 1 94 ? -5.827 -0.050 0.964 1.00 89.81 94 VAL A N 1
ATOM 707 C CA . VAL A 1 94 ? -5.022 1.103 0.529 1.00 89.81 94 VAL A CA 1
ATOM 708 C C . VAL A 1 94 ? -5.916 2.278 0.125 1.00 89.81 94 VAL A C 1
ATOM 710 O O . VAL A 1 94 ? -5.655 3.412 0.522 1.00 89.81 94 VAL A O 1
ATOM 713 N N . GLU A 1 95 ? -7.012 2.023 -0.594 1.00 88.19 95 GLU A N 1
ATOM 714 C CA . GLU A 1 95 ? -7.992 3.054 -0.949 1.00 88.19 95 GLU A CA 1
ATOM 715 C C . GLU A 1 95 ? -8.578 3.743 0.291 1.00 88.19 95 GLU A C 1
ATOM 717 O O . GLU A 1 95 ? -8.619 4.971 0.374 1.00 88.19 95 GLU A O 1
ATOM 722 N N . ARG A 1 96 ? -9.002 2.968 1.292 1.00 86.62 96 ARG A N 1
ATOM 723 C CA . ARG A 1 96 ? -9.561 3.525 2.532 1.00 86.62 96 ARG A CA 1
ATOM 724 C C . ARG A 1 96 ? -8.499 4.215 3.386 1.00 86.62 96 ARG A C 1
ATOM 726 O O . ARG A 1 96 ? -8.777 5.269 3.946 1.00 86.62 96 ARG A O 1
ATOM 733 N N . ALA A 1 97 ? -7.290 3.668 3.444 1.00 85.38 97 ALA A N 1
ATOM 734 C CA . ALA A 1 97 ? -6.196 4.214 4.234 1.00 85.38 97 ALA A CA 1
ATOM 735 C C . ALA A 1 97 ? -5.687 5.554 3.687 1.00 85.38 97 ALA A C 1
ATOM 737 O O . ALA A 1 97 ? -5.452 6.484 4.454 1.00 85.38 97 ALA A O 1
ATOM 738 N N . VAL A 1 98 ? -5.537 5.654 2.363 1.00 82.69 98 VAL A N 1
ATOM 739 C CA . VAL A 1 98 ? -4.838 6.768 1.710 1.00 82.69 98 VAL A CA 1
ATOM 740 C C . VAL A 1 98 ? -5.802 7.760 1.048 1.00 82.69 98 VAL A C 1
ATOM 742 O O . VAL A 1 98 ? -5.537 8.956 1.042 1.00 82.69 98 VAL A O 1
ATOM 745 N N . PHE A 1 99 ? -6.952 7.323 0.523 1.00 80.88 99 PHE A N 1
ATOM 746 C CA . PHE A 1 99 ? -7.856 8.208 -0.233 1.00 80.88 99 PHE A CA 1
ATOM 747 C C . PHE A 1 99 ? -9.022 8.749 0.591 1.00 80.88 99 PHE A C 1
ATOM 749 O O . PHE A 1 99 ? -9.517 9.837 0.293 1.00 80.88 99 PHE A O 1
ATOM 756 N N . LYS A 1 100 ? -9.464 8.037 1.634 1.00 75.50 100 LYS A N 1
ATOM 757 C CA . LYS A 1 100 ? -10.496 8.567 2.541 1.00 75.50 100 LYS A CA 1
ATOM 758 C C . LYS A 1 100 ? -9.929 9.509 3.607 1.00 75.50 100 LYS A C 1
ATOM 760 O O . LYS A 1 100 ? -10.681 10.313 4.149 1.00 75.50 100 LYS A O 1
ATOM 765 N N . ARG A 1 101 ? -8.620 9.467 3.882 1.00 74.38 101 ARG A N 1
ATOM 766 C CA . ARG A 1 101 ? -7.971 10.397 4.819 1.00 74.38 101 ARG A CA 1
ATOM 767 C C . ARG A 1 101 ? -7.716 11.758 4.183 1.00 74.38 101 ARG A C 1
ATOM 769 O O . ARG A 1 101 ? -7.274 11.849 3.035 1.00 74.38 101 ARG A O 1
ATOM 776 N N . ARG A 1 102 ? -7.999 12.816 4.950 1.00 65.38 102 ARG A N 1
ATOM 777 C CA . ARG A 1 102 ? -7.768 14.207 4.537 1.00 65.38 102 ARG A CA 1
ATOM 778 C C . ARG A 1 102 ? -6.296 14.599 4.642 1.00 65.38 102 ARG A C 1
ATOM 780 O O . ARG A 1 102 ? -5.784 15.210 3.714 1.00 65.38 102 ARG A O 1
ATOM 787 N N . GLU A 1 103 ? -5.611 14.188 5.707 1.00 74.25 103 GLU A N 1
ATOM 788 C CA . GLU A 1 103 ? -4.241 14.624 5.991 1.00 74.25 103 GLU A CA 1
ATOM 789 C C . GLU A 1 103 ? -3.360 13.429 6.367 1.00 74.25 103 GLU A C 1
ATOM 791 O O . GLU A 1 103 ? -3.698 12.634 7.243 1.00 74.25 103 GLU A O 1
ATOM 796 N N . ILE A 1 104 ? -2.240 13.278 5.659 1.00 83.94 104 ILE A N 1
ATOM 797 C CA . ILE A 1 104 ? -1.191 12.294 5.941 1.00 83.94 104 ILE A CA 1
ATOM 798 C C . ILE A 1 104 ? 0.142 13.024 5.771 1.00 83.94 104 ILE A C 1
ATOM 800 O O . ILE A 1 104 ? 0.300 13.813 4.836 1.00 83.94 104 ILE A O 1
ATOM 804 N N . ARG A 1 105 ? 1.098 12.772 6.670 1.00 87.75 105 ARG A N 1
ATOM 805 C CA . ARG A 1 105 ? 2.448 13.339 6.571 1.00 87.75 105 ARG A CA 1
ATOM 806 C C . ARG A 1 105 ? 3.116 12.890 5.270 1.00 87.75 105 ARG A C 1
ATOM 808 O O . ARG A 1 105 ? 2.953 11.753 4.831 1.00 87.75 105 ARG A O 1
ATOM 815 N N . VAL A 1 106 ? 3.889 13.789 4.661 1.00 86.75 106 VAL A N 1
ATOM 816 C CA . VAL A 1 106 ? 4.536 13.545 3.360 1.00 86.75 106 VAL A CA 1
ATOM 817 C C . VAL A 1 106 ? 5.458 12.326 3.411 1.00 86.75 106 VAL A C 1
ATOM 819 O O . VAL A 1 106 ? 5.386 11.478 2.527 1.00 86.75 106 VAL A O 1
ATOM 822 N N . THR A 1 107 ? 6.249 12.199 4.477 1.00 88.00 107 THR A N 1
ATOM 823 C CA . THR A 1 107 ? 7.150 11.061 4.711 1.00 88.00 107 THR A CA 1
ATOM 824 C C . THR A 1 107 ? 6.419 9.729 4.710 1.00 88.00 107 THR A C 1
ATOM 826 O O . THR A 1 107 ? 6.831 8.793 4.033 1.00 88.00 107 THR A O 1
ATOM 829 N N . THR A 1 108 ? 5.288 9.661 5.410 1.00 89.62 108 THR A N 1
ATOM 830 C CA . THR A 1 108 ? 4.450 8.467 5.492 1.00 89.62 108 THR A CA 1
ATOM 831 C C . THR A 1 108 ? 3.910 8.073 4.120 1.00 89.62 108 THR A C 1
ATOM 833 O O . THR A 1 108 ? 3.936 6.898 3.758 1.00 89.62 108 THR A O 1
ATOM 836 N N . VAL A 1 109 ? 3.440 9.044 3.328 1.00 90.25 109 VAL A N 1
ATOM 837 C CA . VAL A 1 109 ? 2.941 8.777 1.970 1.00 90.25 109 VAL A CA 1
ATOM 838 C C . VAL A 1 109 ? 4.066 8.262 1.076 1.00 90.25 109 VAL A C 1
ATOM 840 O O . VAL A 1 109 ? 3.879 7.256 0.394 1.00 90.25 109 VAL A O 1
ATOM 843 N N . GLN A 1 110 ? 5.233 8.906 1.101 1.00 89.88 110 GLN A N 1
ATOM 844 C CA . GLN A 1 110 ? 6.384 8.481 0.305 1.00 89.88 110 GLN A CA 1
ATOM 845 C C . GLN A 1 110 ? 6.861 7.079 0.709 1.00 89.88 110 GLN A C 1
ATOM 847 O O . GLN A 1 110 ? 7.115 6.260 -0.170 1.00 89.88 110 GLN A O 1
ATOM 852 N N . ALA A 1 111 ? 6.888 6.751 2.006 1.00 91.25 111 ALA A N 1
ATOM 853 C CA . ALA A 1 111 ? 7.219 5.410 2.495 1.00 91.25 111 ALA A CA 1
ATOM 854 C C . ALA A 1 111 ? 6.259 4.352 1.946 1.00 91.25 111 ALA A C 1
ATOM 856 O O . ALA A 1 111 ? 6.684 3.307 1.451 1.00 91.25 111 ALA A O 1
ATOM 857 N N . VAL A 1 112 ? 4.952 4.634 1.992 1.00 91.88 112 VAL A N 1
ATOM 858 C CA . VAL A 1 112 ? 3.921 3.735 1.459 1.00 91.88 112 VAL A CA 1
ATOM 859 C C . VAL A 1 112 ? 4.094 3.550 -0.047 1.00 91.88 112 VAL A C 1
ATOM 861 O O . VAL A 1 112 ? 4.077 2.414 -0.517 1.00 91.88 112 VAL A O 1
ATOM 864 N N . VAL A 1 113 ? 4.306 4.631 -0.806 1.00 92.31 113 VAL A N 1
ATOM 865 C CA . VAL A 1 113 ? 4.561 4.560 -2.256 1.00 92.31 113 VAL A CA 1
ATOM 866 C C . VAL A 1 113 ? 5.808 3.727 -2.542 1.00 92.31 113 VAL A C 1
ATOM 868 O O . VAL A 1 113 ? 5.750 2.815 -3.365 1.00 92.31 113 VAL A O 1
ATOM 871 N N . LYS A 1 114 ? 6.904 3.985 -1.824 1.00 91.94 114 LYS A N 1
ATOM 872 C CA . LYS A 1 114 ? 8.175 3.270 -1.958 1.00 91.94 114 LYS A CA 1
ATOM 873 C C . LYS A 1 114 ? 8.010 1.776 -1.693 1.00 91.94 114 LYS A C 1
ATOM 875 O O . LYS A 1 114 ? 8.437 0.965 -2.508 1.00 91.94 114 LYS A O 1
ATOM 880 N N . ARG A 1 115 ? 7.298 1.394 -0.628 1.00 91.94 115 ARG A N 1
ATOM 881 C CA . ARG A 1 115 ? 7.011 -0.016 -0.317 1.00 91.94 115 ARG A CA 1
ATOM 882 C C . ARG A 1 115 ? 6.114 -0.672 -1.368 1.00 91.94 115 ARG A C 1
ATOM 884 O O . ARG A 1 115 ? 6.403 -1.785 -1.794 1.00 91.94 115 ARG A O 1
ATOM 891 N N . VAL A 1 116 ? 5.070 0.011 -1.845 1.00 92.81 116 VAL A N 1
ATOM 892 C CA . VAL A 1 116 ? 4.197 -0.495 -2.925 1.00 92.81 116 VAL A CA 1
ATOM 893 C C . VAL A 1 116 ? 4.985 -0.717 -4.219 1.00 92.81 116 VAL A C 1
ATOM 895 O O . VAL A 1 116 ? 4.828 -1.752 -4.871 1.00 92.81 116 VAL A O 1
ATOM 898 N N . LEU A 1 117 ? 5.861 0.220 -4.582 1.00 92.06 117 LEU A N 1
ATOM 899 C CA . LEU A 1 117 ? 6.741 0.087 -5.742 1.00 92.06 117 LEU A CA 1
ATOM 900 C C . LEU A 1 117 ? 7.801 -1.004 -5.547 1.00 92.06 117 LEU A C 1
ATOM 902 O O . LEU A 1 117 ? 8.091 -1.729 -6.495 1.00 92.06 117 LEU A O 1
ATOM 906 N N . GLY A 1 118 ? 8.312 -1.181 -4.327 1.00 91.50 118 GLY A N 1
ATOM 907 C CA . GLY A 1 118 ? 9.189 -2.291 -3.956 1.00 91.50 118 GLY A CA 1
ATOM 908 C C . GLY A 1 118 ? 8.536 -3.649 -4.207 1.00 91.50 118 GLY A C 1
ATOM 909 O O . GLY A 1 118 ? 9.132 -4.505 -4.857 1.00 91.50 118 GLY A O 1
ATOM 910 N N . ILE A 1 119 ? 7.272 -3.823 -3.802 1.00 91.50 119 ILE A N 1
ATOM 911 C CA . ILE A 1 119 ? 6.506 -5.052 -4.083 1.00 91.50 119 ILE A CA 1
ATOM 912 C C . ILE A 1 119 ? 6.287 -5.222 -5.591 1.00 91.50 119 ILE A C 1
ATOM 914 O O . ILE A 1 119 ? 6.415 -6.324 -6.126 1.00 91.50 119 ILE A O 1
ATOM 918 N N . ALA A 1 120 ? 5.983 -4.132 -6.303 1.00 90.94 120 ALA A N 1
ATOM 919 C CA . ALA A 1 120 ? 5.816 -4.166 -7.752 1.00 90.94 120 ALA A CA 1
ATOM 920 C C . ALA A 1 120 ? 7.103 -4.612 -8.469 1.00 90.94 120 ALA A C 1
ATOM 922 O O . ALA A 1 120 ? 7.032 -5.420 -9.388 1.00 90.94 120 ALA A O 1
ATOM 923 N N . ALA A 1 121 ? 8.267 -4.113 -8.052 1.00 90.06 121 ALA A N 1
ATOM 924 C CA . ALA A 1 121 ? 9.555 -4.470 -8.642 1.00 90.06 121 ALA A CA 1
ATOM 925 C C . ALA A 1 121 ? 10.037 -5.870 -8.230 1.00 90.06 121 ALA A C 1
ATOM 927 O O . ALA A 1 121 ? 10.632 -6.569 -9.049 1.00 90.06 121 ALA A O 1
ATOM 928 N N . GLY A 1 122 ? 9.766 -6.291 -6.991 1.00 88.38 122 GLY A N 1
ATOM 929 C CA . GLY A 1 122 ? 10.152 -7.604 -6.470 1.00 88.38 122 GLY A CA 1
ATOM 930 C C . GLY A 1 122 ? 9.277 -8.757 -6.967 1.00 88.38 122 GLY A C 1
ATOM 931 O O . GLY A 1 122 ? 9.726 -9.901 -7.015 1.00 88.38 122 GLY A O 1
ATOM 932 N N . SER A 1 123 ? 8.033 -8.487 -7.370 1.00 86.44 123 SER A N 1
ATOM 933 C CA . SER A 1 123 ? 7.136 -9.534 -7.859 1.00 86.44 123 SER A CA 1
ATOM 934 C C . SER A 1 123 ? 7.455 -9.925 -9.300 1.00 86.44 123 SER A C 1
ATOM 936 O O . SER A 1 123 ? 7.511 -9.078 -10.188 1.00 86.44 123 SER 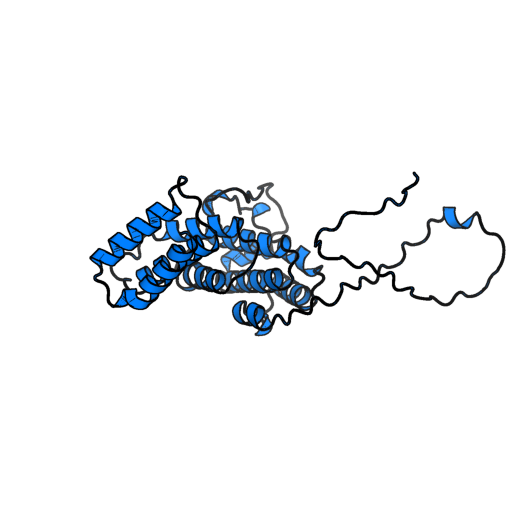A O 1
ATOM 938 N N . ASN A 1 124 ? 7.573 -11.228 -9.565 1.00 81.12 124 ASN A N 1
ATOM 939 C CA . ASN A 1 124 ? 7.704 -11.753 -10.928 1.00 81.12 124 ASN A CA 1
ATOM 940 C C . ASN A 1 124 ? 6.351 -11.838 -11.664 1.00 81.12 124 ASN A C 1
ATOM 942 O O . ASN A 1 124 ? 6.306 -12.011 -12.876 1.00 81.12 124 ASN A O 1
ATOM 946 N N . ARG A 1 125 ? 5.231 -11.708 -10.941 1.00 83.19 125 ARG A N 1
ATOM 947 C CA . ARG A 1 125 ? 3.887 -11.876 -11.503 1.00 83.19 125 ARG A CA 1
ATOM 948 C C . ARG A 1 125 ? 3.403 -10.576 -12.108 1.00 83.19 125 ARG A C 1
ATOM 950 O O . ARG A 1 125 ? 3.120 -9.618 -11.383 1.00 83.19 125 ARG A O 1
ATOM 957 N N . GLY A 1 126 ? 3.194 -10.560 -13.421 1.00 82.62 126 GLY A N 1
ATOM 958 C CA . GLY 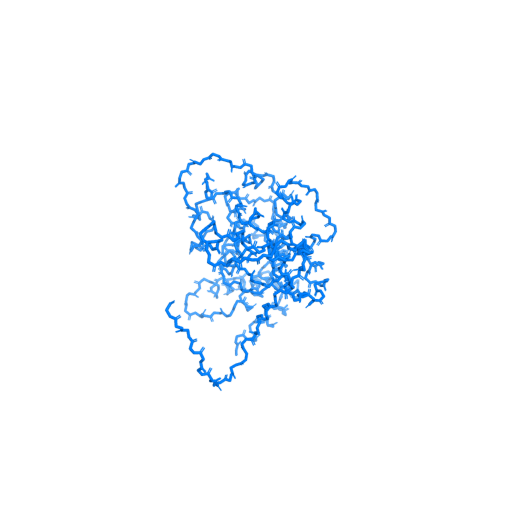A 1 126 ? 2.792 -9.340 -14.125 1.00 82.62 126 GLY A CA 1
ATOM 959 C C . GLY A 1 126 ? 1.506 -8.689 -13.585 1.00 82.62 126 GLY A C 1
ATOM 960 O O . GLY A 1 126 ? 1.403 -7.462 -13.542 1.00 82.62 126 GLY A O 1
ATOM 961 N N . LYS A 1 127 ? 0.565 -9.497 -13.072 1.00 85.44 127 LYS A N 1
ATOM 962 C CA . LYS A 1 127 ? -0.667 -9.035 -12.403 1.00 85.44 127 LYS A CA 1
ATOM 963 C C . LYS A 1 127 ? -0.372 -8.145 -11.195 1.00 85.44 127 LYS A C 1
ATOM 965 O O . LYS A 1 127 ? -0.960 -7.069 -11.057 1.00 85.44 127 LYS A O 1
ATOM 970 N N . THR A 1 128 ? 0.531 -8.599 -10.326 1.00 88.19 128 THR A N 1
ATOM 971 C CA . THR A 1 128 ? 0.943 -7.874 -9.120 1.00 88.19 128 THR A CA 1
ATOM 972 C C . THR A 1 128 ? 1.669 -6.593 -9.504 1.00 88.19 128 THR A C 1
ATOM 974 O O . THR A 1 128 ? 1.305 -5.528 -9.009 1.00 88.19 128 THR A O 1
ATOM 977 N N . GLN A 1 129 ? 2.609 -6.672 -10.455 1.00 88.62 129 GLN A N 1
ATOM 978 C CA . GLN A 1 129 ? 3.349 -5.504 -10.941 1.00 88.62 129 GLN A CA 1
ATOM 979 C C . GLN A 1 129 ? 2.406 -4.410 -11.458 1.00 88.62 129 GLN A C 1
ATOM 981 O O . GLN A 1 129 ? 2.495 -3.261 -11.033 1.00 88.62 129 GLN A O 1
ATOM 986 N N . ALA A 1 130 ? 1.467 -4.765 -12.343 1.00 87.25 130 ALA A N 1
ATOM 987 C CA . ALA A 1 130 ? 0.539 -3.811 -12.948 1.00 87.25 130 ALA A CA 1
ATOM 988 C C . ALA A 1 130 ? -0.379 -3.156 -11.909 1.00 87.25 130 ALA A C 1
ATOM 990 O O . ALA A 1 130 ? -0.605 -1.946 -11.950 1.00 87.25 130 ALA A O 1
ATOM 991 N N . THR A 1 131 ? -0.883 -3.950 -10.962 1.00 89.19 131 THR A N 1
ATOM 992 C CA . THR A 1 131 ? -1.832 -3.472 -9.952 1.00 89.19 131 THR A CA 1
ATOM 993 C C . THR A 1 131 ? -1.158 -2.574 -8.917 1.00 89.19 131 THR A C 1
ATOM 995 O O . THR A 1 131 ? -1.667 -1.494 -8.623 1.00 89.19 131 THR A O 1
ATOM 998 N N . MET A 1 132 ? 0.006 -2.977 -8.400 1.00 91.38 132 MET A N 1
ATOM 999 C CA . MET A 1 132 ? 0.771 -2.173 -7.440 1.00 91.38 132 MET A CA 1
ATOM 1000 C C . MET A 1 132 ? 1.299 -0.884 -8.074 1.00 91.38 132 MET A C 1
ATOM 1002 O O . MET A 1 132 ? 1.227 0.178 -7.463 1.00 91.38 132 MET A O 1
ATOM 1006 N N . LEU A 1 133 ? 1.747 -0.938 -9.331 1.00 90.88 133 LEU A N 1
ATOM 1007 C CA . LEU A 1 133 ? 2.146 0.258 -10.068 1.00 90.88 133 LEU A CA 1
ATOM 1008 C C . LEU A 1 133 ? 0.968 1.223 -10.280 1.00 90.88 133 LEU A C 1
ATOM 1010 O O . LEU A 1 133 ? 1.132 2.432 -10.126 1.00 90.88 133 LEU A O 1
ATOM 1014 N N . GLY A 1 134 ? -0.221 0.703 -10.600 1.00 89.00 134 GLY A N 1
ATOM 1015 C CA . GLY A 1 134 ? -1.449 1.498 -10.676 1.00 89.00 134 GLY A CA 1
ATOM 1016 C C . GLY A 1 134 ? -1.786 2.173 -9.345 1.00 89.00 134 GLY A C 1
ATOM 1017 O O . GLY A 1 134 ? -2.016 3.381 -9.309 1.00 89.00 134 GLY A O 1
ATOM 1018 N N . LEU A 1 135 ? -1.718 1.423 -8.237 1.00 90.81 135 LEU A N 1
ATOM 1019 C CA . LEU A 1 135 ? -1.899 1.959 -6.883 1.00 90.81 135 LEU A CA 1
ATOM 1020 C C . LEU A 1 135 ? -0.898 3.075 -6.565 1.00 90.81 135 LEU A C 1
ATOM 1022 O O . LEU A 1 135 ? -1.307 4.149 -6.131 1.00 90.81 135 LEU A O 1
ATOM 1026 N N . ALA A 1 136 ? 0.394 2.854 -6.814 1.00 91.81 136 ALA A N 1
ATOM 1027 C CA . ALA A 1 136 ? 1.433 3.851 -6.568 1.00 91.81 136 ALA A CA 1
ATOM 1028 C C . ALA A 1 136 ? 1.179 5.140 -7.361 1.00 91.81 136 ALA A C 1
ATOM 1030 O O . ALA A 1 136 ? 1.198 6.230 -6.791 1.00 91.81 136 ALA A O 1
ATOM 1031 N N . ARG A 1 137 ? 0.849 5.023 -8.655 1.00 89.38 137 ARG A N 1
ATOM 1032 C CA . ARG A 1 137 ? 0.499 6.181 -9.490 1.00 89.38 137 ARG A CA 1
ATOM 1033 C C . ARG A 1 137 ? -0.723 6.915 -8.943 1.00 89.38 137 ARG A C 1
ATOM 1035 O O . ARG A 1 137 ? -0.699 8.141 -8.891 1.00 89.38 137 ARG A O 1
ATOM 1042 N N . MET A 1 138 ? -1.762 6.202 -8.498 1.00 89.00 138 MET A N 1
ATOM 1043 C CA . MET A 1 138 ? -2.938 6.828 -7.881 1.00 89.00 138 MET A CA 1
ATOM 1044 C C . MET A 1 138 ? -2.601 7.616 -6.619 1.00 89.00 138 MET A C 1
ATOM 1046 O O . MET A 1 138 ? -3.139 8.706 -6.427 1.00 89.00 138 MET A O 1
ATOM 1050 N N . ILE A 1 139 ? -1.708 7.093 -5.780 1.00 89.88 139 ILE A N 1
ATOM 1051 C CA . ILE A 1 139 ? -1.269 7.787 -4.568 1.00 89.88 139 ILE A CA 1
ATOM 1052 C C . ILE A 1 139 ? -0.474 9.045 -4.938 1.00 89.88 139 ILE A C 1
ATOM 1054 O O . ILE A 1 139 ? -0.781 10.115 -4.418 1.00 89.88 139 ILE A O 1
ATOM 1058 N N . ILE A 1 140 ? 0.470 8.952 -5.882 1.00 89.44 140 ILE A N 1
ATOM 1059 C CA . ILE A 1 140 ? 1.263 10.100 -6.363 1.00 89.44 140 ILE A CA 1
ATOM 1060 C C . ILE A 1 140 ? 0.357 11.173 -6.988 1.00 89.44 140 ILE A C 1
ATOM 1062 O O . ILE A 1 140 ? 0.507 12.359 -6.712 1.00 89.44 140 ILE A O 1
ATOM 1066 N N . ALA A 1 141 ? -0.638 10.773 -7.784 1.00 87.75 141 ALA A N 1
ATOM 1067 C CA . ALA A 1 141 ? -1.577 11.710 -8.399 1.00 87.75 141 ALA A CA 1
ATOM 1068 C C . ALA A 1 141 ? -2.449 12.448 -7.369 1.00 87.75 141 ALA A C 1
ATOM 1070 O O . ALA A 1 141 ? -2.835 13.592 -7.608 1.00 87.75 141 ALA A O 1
ATOM 1071 N N . ARG A 1 142 ? -2.761 11.808 -6.234 1.00 86.56 142 ARG A N 1
ATOM 1072 C CA . ARG A 1 142 ? -3.489 12.433 -5.122 1.00 86.56 142 ARG A CA 1
ATOM 1073 C C . ARG A 1 142 ? -2.588 13.342 -4.286 1.00 86.56 142 ARG A C 1
ATOM 1075 O O . ARG A 1 142 ? -3.005 14.440 -3.929 1.00 86.56 142 ARG A O 1
ATOM 1082 N N . TYR A 1 143 ? -1.386 12.881 -3.955 1.00 87.56 143 TYR A N 1
ATOM 1083 C CA . TYR A 1 143 ? -0.444 13.581 -3.088 1.00 87.56 143 TYR A CA 1
ATOM 1084 C C . TYR A 1 143 ? 0.706 14.148 -3.907 1.00 87.56 143 TYR A C 1
ATOM 1086 O O . TYR A 1 143 ? 1.727 13.496 -4.105 1.00 87.56 143 TYR A O 1
ATOM 1094 N N . LYS A 1 144 ? 0.567 15.408 -4.319 1.00 84.50 144 LYS A N 1
ATOM 1095 C CA . LYS A 1 144 ? 1.600 16.128 -5.074 1.00 84.50 144 LYS A CA 1
ATOM 1096 C C . LYS A 1 144 ? 2.951 16.205 -4.367 1.00 84.50 144 LYS A C 1
ATOM 1098 O O . LYS A 1 144 ? 3.986 16.187 -5.012 1.00 84.50 144 LYS A O 1
ATOM 1103 N N . SER A 1 145 ? 2.968 16.179 -3.041 1.00 81.88 145 SER A N 1
ATOM 1104 C CA . SER A 1 145 ? 4.205 16.085 -2.262 1.00 81.88 145 SER A CA 1
ATOM 1105 C C . SER A 1 145 ? 4.982 14.777 -2.485 1.00 81.88 145 SER A C 1
ATOM 1107 O O . SER A 1 145 ? 6.199 14.753 -2.316 1.00 81.88 145 SER A O 1
ATOM 1109 N N . ALA A 1 146 ? 4.310 13.698 -2.897 1.00 84.56 146 ALA A N 1
ATOM 1110 C CA . ALA A 1 146 ? 4.948 12.431 -3.235 1.00 84.56 146 ALA A CA 1
ATOM 1111 C C . ALA A 1 146 ? 5.591 12.440 -4.634 1.00 84.56 146 ALA A C 1
ATOM 1113 O O . ALA A 1 146 ? 6.415 11.569 -4.894 1.00 84.56 146 ALA A O 1
ATOM 1114 N N . GLU A 1 147 ? 5.266 13.412 -5.498 1.00 85.62 147 GLU A N 1
ATOM 1115 C CA . GLU A 1 147 ? 5.850 13.602 -6.841 1.00 85.62 147 GLU A CA 1
ATOM 1116 C C . GLU A 1 147 ? 7.352 13.910 -6.778 1.00 85.62 147 GLU A C 1
ATOM 1118 O O . GLU A 1 147 ? 8.096 13.494 -7.655 1.00 85.62 147 GLU A O 1
ATOM 1123 N N . ARG A 1 148 ? 7.839 14.508 -5.681 1.00 83.88 148 ARG A N 1
ATOM 1124 C CA . ARG A 1 148 ? 9.277 14.760 -5.482 1.00 83.88 148 ARG A CA 1
ATOM 1125 C C . ARG A 1 148 ? 10.134 13.502 -5.684 1.00 83.88 148 ARG A C 1
ATOM 1127 O O . ARG A 1 148 ? 11.202 13.581 -6.271 1.00 83.88 148 ARG A O 1
ATOM 1134 N N . GLY A 1 149 ? 9.643 12.329 -5.277 1.00 81.75 149 GLY A N 1
ATOM 1135 C CA . GLY A 1 149 ? 10.376 11.069 -5.439 1.00 81.75 149 GLY A CA 1
ATOM 1136 C C . GLY A 1 149 ? 10.589 10.633 -6.897 1.00 81.75 149 GLY A C 1
ATOM 1137 O O . GLY A 1 149 ? 11.414 9.759 -7.147 1.00 81.75 149 GLY A O 1
ATOM 1138 N N . THR A 1 150 ? 9.874 11.205 -7.875 1.00 82.00 150 THR A N 1
ATOM 1139 C CA . THR A 1 150 ? 10.146 10.964 -9.307 1.00 82.00 150 THR A CA 1
ATOM 1140 C C . THR A 1 150 ? 11.158 11.933 -9.914 1.00 82.00 150 THR A C 1
ATOM 1142 O O . THR A 1 150 ? 11.674 11.640 -10.987 1.00 82.00 150 THR A O 1
ATOM 1145 N N . GLU A 1 151 ? 11.416 13.068 -9.262 1.00 79.69 151 GLU A N 1
ATOM 1146 C CA . GLU A 1 151 ? 12.249 14.164 -9.782 1.00 79.69 151 GLU A CA 1
ATOM 1147 C C . GLU A 1 151 ? 13.623 14.251 -9.095 1.00 79.69 151 GLU A C 1
ATOM 1149 O O . GLU A 1 151 ? 14.492 14.986 -9.552 1.00 79.69 151 GLU A O 1
ATOM 1154 N N . GLU A 1 152 ? 13.825 13.521 -7.996 1.00 72.69 152 GLU A N 1
ATOM 1155 C CA . GLU A 1 152 ? 15.061 13.559 -7.214 1.00 72.69 152 GLU A CA 1
ATOM 1156 C C . GLU A 1 152 ? 16.234 12.911 -7.979 1.00 72.69 152 GLU A C 1
ATOM 1158 O O . GLU A 1 152 ? 16.284 11.689 -8.142 1.00 72.69 152 GLU A O 1
ATOM 1163 N N . GLU A 1 153 ? 17.180 13.736 -8.442 1.00 62.72 153 GLU A N 1
ATOM 1164 C CA . GLU A 1 153 ? 18.409 13.309 -9.135 1.00 62.72 153 GLU A CA 1
ATOM 1165 C C . GLU A 1 153 ? 19.683 13.470 -8.283 1.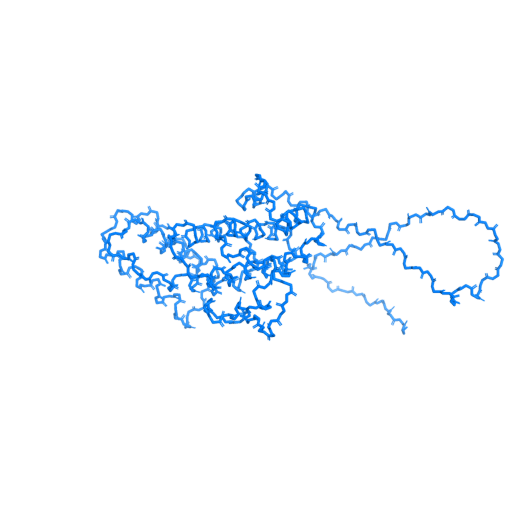00 62.72 153 GLU A C 1
ATOM 1167 O O . GLU A 1 153 ? 20.673 12.782 -8.540 1.00 62.72 153 GLU A O 1
ATOM 1172 N N . GLU A 1 154 ? 19.675 14.343 -7.267 1.00 59.97 154 GLU A N 1
ATOM 1173 C CA . GLU A 1 154 ? 20.839 14.637 -6.422 1.00 59.97 154 GLU A CA 1
ATOM 1174 C C . GLU A 1 154 ? 20.669 14.093 -5.006 1.00 59.97 154 GLU A C 1
ATOM 1176 O O . GLU A 1 154 ? 19.658 14.288 -4.339 1.00 59.97 154 GLU A O 1
ATOM 1181 N N . GLY A 1 155 ? 21.693 13.393 -4.535 1.00 57.47 155 GLY A N 1
ATOM 1182 C CA . GLY A 1 155 ? 21.570 12.584 -3.348 1.00 57.47 155 GLY A CA 1
ATOM 1183 C C . GLY A 1 155 ? 22.264 13.112 -2.107 1.00 57.47 155 GLY A C 1
ATOM 1184 O O . GLY A 1 155 ? 23.487 13.238 -2.063 1.00 57.47 155 GLY A O 1
ATOM 1185 N N . SER A 1 156 ? 21.494 13.311 -1.036 1.00 58.56 156 SER A N 1
ATOM 1186 C CA . SER A 1 156 ? 22.030 13.086 0.307 1.00 58.56 156 SER A CA 1
ATOM 1187 C C . SER A 1 156 ? 21.995 11.578 0.557 1.00 58.56 156 SER A C 1
ATOM 1189 O O . SER A 1 156 ? 20.961 10.963 0.310 1.00 58.56 156 SER A O 1
ATOM 1191 N N . GLY A 1 157 ? 23.108 10.979 1.000 1.00 65.44 157 GLY A N 1
ATOM 1192 C CA . GLY A 1 157 ? 23.316 9.521 1.132 1.00 65.44 157 GLY A CA 1
ATOM 1193 C C . GLY A 1 157 ? 22.434 8.788 2.159 1.00 65.44 157 GLY A C 1
ATOM 1194 O O . GLY A 1 157 ? 22.887 7.864 2.833 1.00 65.44 157 GLY A O 1
ATOM 1195 N N . ALA A 1 158 ? 21.192 9.228 2.337 1.00 73.00 158 ALA A N 1
ATOM 1196 C CA . ALA A 1 158 ? 20.155 8.583 3.113 1.00 73.00 158 ALA A CA 1
ATOM 1197 C C . ALA A 1 158 ? 19.645 7.335 2.378 1.00 73.00 158 ALA A C 1
ATOM 1199 O O . ALA A 1 158 ? 19.190 7.397 1.239 1.00 73.00 158 ALA A O 1
ATOM 1200 N N . ILE A 1 159 ? 19.695 6.194 3.064 1.00 83.44 159 ILE A N 1
ATOM 1201 C CA . ILE A 1 159 ? 19.275 4.895 2.535 1.00 83.44 159 ILE A CA 1
ATOM 1202 C C . ILE A 1 159 ? 17.899 4.549 3.108 1.00 83.44 159 ILE A C 1
ATOM 1204 O O . ILE A 1 159 ? 17.700 4.617 4.323 1.00 83.44 159 ILE A O 1
ATOM 1208 N N . TYR A 1 160 ? 16.970 4.165 2.231 1.00 87.19 160 TYR A N 1
ATOM 1209 C CA . TYR A 1 160 ? 15.654 3.651 2.615 1.00 87.19 160 TYR A CA 1
ATOM 1210 C C . TYR A 1 160 ? 15.783 2.303 3.330 1.00 87.19 160 TYR A C 1
ATOM 1212 O O . TYR A 1 160 ? 16.399 1.378 2.794 1.00 87.19 160 TYR A O 1
ATOM 1220 N N . ASP A 1 161 ? 15.146 2.166 4.496 1.00 88.06 161 ASP A N 1
ATOM 1221 C CA . ASP A 1 161 ? 15.077 0.894 5.219 1.00 88.06 161 ASP A CA 1
ATOM 1222 C C . ASP A 1 161 ? 13.697 0.241 5.054 1.00 88.06 161 ASP A C 1
ATOM 1224 O O . ASP A 1 161 ? 12.685 0.644 5.638 1.00 88.06 161 ASP A O 1
ATOM 1228 N N . GLY A 1 162 ? 13.671 -0.813 4.238 1.00 83.38 162 GLY A N 1
ATOM 1229 C CA . GLY A 1 162 ? 12.477 -1.603 3.964 1.00 83.38 162 GLY A CA 1
ATOM 1230 C C . GLY A 1 162 ? 12.043 -2.516 5.111 1.00 83.38 162 GLY A C 1
ATOM 1231 O O . GLY A 1 162 ? 10.910 -2.995 5.063 1.00 83.38 162 GLY A O 1
ATOM 1232 N N . MET A 1 163 ? 12.882 -2.740 6.128 1.00 85.31 163 MET A N 1
ATOM 1233 C CA . MET A 1 163 ? 12.580 -3.617 7.269 1.00 85.31 163 MET A CA 1
ATOM 1234 C C . MET A 1 163 ? 11.854 -2.894 8.405 1.00 85.31 163 MET A C 1
ATOM 1236 O O . MET A 1 163 ? 11.324 -3.537 9.309 1.00 85.31 163 MET A O 1
ATOM 1240 N N . VAL A 1 164 ? 11.793 -1.563 8.360 1.00 89.94 164 VAL A N 1
ATOM 1241 C CA . VAL A 1 164 ? 11.124 -0.765 9.389 1.00 89.94 164 VAL A CA 1
ATOM 1242 C C . VAL A 1 164 ? 9.605 -0.925 9.279 1.00 89.94 164 VAL A C 1
ATOM 1244 O O . VAL A 1 164 ? 9.009 -0.705 8.224 1.00 89.94 164 VAL A O 1
ATOM 1247 N N . ASP A 1 165 ? 8.954 -1.299 10.379 1.00 87.12 165 ASP A N 1
ATOM 1248 C CA . ASP A 1 165 ? 7.495 -1.478 10.448 1.00 87.12 165 ASP A CA 1
ATOM 1249 C C . ASP A 1 165 ? 6.720 -0.151 10.499 1.00 87.12 165 ASP A C 1
ATOM 1251 O O . ASP A 1 165 ? 5.517 -0.130 10.237 1.00 87.12 165 ASP A O 1
ATOM 1255 N N . ASP A 1 166 ? 7.394 0.950 10.831 1.00 87.75 166 ASP A N 1
ATOM 1256 C CA . ASP A 1 166 ? 6.818 2.288 10.904 1.00 87.75 166 ASP A CA 1
ATOM 1257 C C . ASP A 1 166 ? 7.205 3.127 9.666 1.00 87.75 166 ASP A C 1
ATOM 1259 O O . ASP A 1 166 ? 8.393 3.332 9.396 1.00 87.75 166 ASP A O 1
ATOM 1263 N N . PRO A 1 167 ? 6.227 3.631 8.894 1.00 88.50 167 PRO A N 1
ATOM 1264 C CA . PRO A 1 167 ? 6.496 4.429 7.703 1.00 88.50 167 PRO A CA 1
ATOM 1265 C C . PRO A 1 167 ? 7.218 5.755 7.990 1.00 88.50 167 PRO A C 1
ATOM 1267 O O . PRO A 1 167 ? 7.865 6.286 7.092 1.00 88.50 167 PRO A O 1
ATOM 1270 N N . GLU A 1 168 ? 7.141 6.307 9.204 1.00 86.69 168 GLU A N 1
ATOM 1271 C CA . GLU A 1 168 ? 7.812 7.572 9.540 1.00 86.69 168 GLU A CA 1
ATOM 1272 C C . GLU A 1 168 ? 9.323 7.416 9.724 1.00 86.69 168 GLU A C 1
ATOM 1274 O O . GLU A 1 168 ? 10.079 8.351 9.460 1.00 86.69 168 GLU A O 1
ATOM 1279 N N . PHE A 1 169 ? 9.767 6.221 10.116 1.00 87.06 169 PHE A N 1
ATOM 1280 C CA . PHE A 1 169 ? 11.171 5.908 10.382 1.00 87.06 169 PHE A CA 1
ATOM 1281 C C . PHE A 1 169 ? 11.851 5.159 9.227 1.00 87.06 169 PHE A C 1
ATOM 1283 O O . PHE A 1 169 ? 13.020 4.805 9.333 1.00 87.06 169 PHE A O 1
ATOM 1290 N N . ALA A 1 170 ? 11.161 4.956 8.100 1.00 85.38 170 ALA A N 1
ATOM 1291 C CA . ALA A 1 170 ? 11.696 4.243 6.934 1.00 85.38 170 ALA A CA 1
ATOM 1292 C C . ALA A 1 170 ? 12.758 5.033 6.133 1.00 85.38 170 ALA A C 1
ATOM 1294 O O . ALA A 1 170 ? 13.248 4.549 5.117 1.00 85.38 170 ALA A O 1
ATOM 1295 N N . ASN A 1 171 ? 13.110 6.243 6.584 1.00 85.38 171 ASN A N 1
ATOM 1296 C CA . ASN A 1 171 ? 14.136 7.112 6.005 1.00 85.38 171 ASN A CA 1
ATOM 1297 C C . ASN A 1 171 ? 13.944 7.396 4.503 1.00 85.38 171 ASN A C 1
ATOM 1299 O O . ASN A 1 171 ? 14.733 6.998 3.650 1.00 85.38 171 ASN A O 1
ATOM 1303 N N . VAL A 1 172 ? 12.860 8.104 4.184 1.00 82.50 172 VAL A N 1
ATOM 1304 C CA . VAL A 1 172 ? 12.442 8.405 2.801 1.00 82.50 172 VAL A CA 1
ATOM 1305 C C . VAL A 1 172 ? 12.882 9.806 2.349 1.00 82.50 172 VAL A C 1
ATOM 1307 O O . VAL A 1 172 ? 12.377 10.348 1.372 1.00 82.50 172 VAL A O 1
ATOM 1310 N N . TYR A 1 173 ? 13.806 10.425 3.081 1.00 74.62 173 TYR A N 1
ATOM 1311 C CA . TYR A 1 173 ? 14.381 11.717 2.718 1.00 74.62 173 TYR A CA 1
ATOM 1312 C C . TYR A 1 173 ? 15.568 11.526 1.761 1.00 74.62 173 TYR A C 1
ATOM 1314 O O . TYR A 1 173 ? 16.280 10.531 1.860 1.00 74.62 173 TYR A O 1
ATOM 1322 N N . GLY A 1 174 ? 15.797 12.483 0.854 1.00 71.00 174 GLY A N 1
ATOM 1323 C CA . GLY A 1 174 ? 16.917 12.432 -0.096 1.00 71.00 174 GLY A CA 1
ATOM 1324 C C . GLY A 1 174 ? 16.843 11.228 -1.042 1.00 71.00 174 GLY A C 1
ATOM 1325 O O . GLY A 1 174 ? 15.763 10.899 -1.535 1.00 71.00 174 GLY A O 1
ATOM 1326 N N . GLU A 1 175 ? 17.970 10.534 -1.252 1.00 66.94 175 GLU A N 1
ATOM 1327 C CA . GLU A 1 175 ? 18.055 9.367 -2.155 1.00 66.94 175 GLU A CA 1
ATOM 1328 C C . GLU A 1 175 ? 17.088 8.237 -1.776 1.00 66.94 175 GLU A C 1
ATOM 1330 O O . GLU A 1 175 ? 16.553 7.553 -2.653 1.00 66.94 175 GLU A O 1
ATOM 1335 N N . GLY A 1 176 ? 16.811 8.058 -0.480 1.00 72.31 176 GLY A N 1
ATOM 1336 C CA . GLY A 1 176 ? 15.865 7.059 0.020 1.00 72.31 176 GLY A CA 1
ATOM 1337 C C . GLY A 1 176 ? 14.432 7.270 -0.485 1.00 72.31 176 GLY A C 1
ATOM 1338 O O . GLY A 1 176 ? 13.656 6.313 -0.567 1.00 72.31 176 GLY A O 1
ATOM 1339 N N . GLY A 1 177 ? 14.087 8.500 -0.878 1.00 78.44 177 GLY A N 1
ATOM 1340 C CA . GLY A 1 177 ? 12.782 8.866 -1.429 1.00 78.44 177 GLY A CA 1
ATOM 1341 C C . GLY A 1 177 ? 12.637 8.719 -2.941 1.00 78.44 177 GLY A C 1
ATOM 1342 O O . GLY A 1 177 ? 11.511 8.765 -3.437 1.00 78.44 177 GLY A O 1
ATOM 1343 N N . ALA A 1 178 ? 13.732 8.508 -3.674 1.00 88.00 178 ALA A N 1
ATOM 1344 C CA . ALA A 1 178 ? 13.702 8.398 -5.128 1.00 88.00 178 ALA A CA 1
ATOM 1345 C C . ALA A 1 178 ? 13.086 7.062 -5.584 1.00 88.00 178 ALA A C 1
ATOM 1347 O O . ALA A 1 178 ? 13.459 5.992 -5.100 1.00 88.00 178 ALA A O 1
ATOM 1348 N N . TYR A 1 179 ? 12.154 7.075 -6.537 1.00 89.12 179 TYR A N 1
ATOM 1349 C CA . TYR A 1 179 ? 11.397 5.889 -6.973 1.00 89.12 179 TYR A CA 1
ATOM 1350 C C . TYR A 1 179 ? 12.076 5.099 -8.106 1.00 89.12 179 TYR A C 1
ATOM 1352 O O . TYR A 1 179 ? 11.493 4.860 -9.172 1.00 89.12 179 TYR A O 1
ATOM 1360 N N . TRP A 1 180 ? 13.305 4.639 -7.872 1.00 87.69 180 TRP A N 1
ATOM 1361 C CA . TRP A 1 180 ? 14.085 3.837 -8.827 1.00 87.69 180 TRP A CA 1
ATOM 1362 C C . TRP A 1 180 ? 13.381 2.554 -9.283 1.00 87.69 180 TRP A C 1
ATOM 1364 O O . TRP A 1 180 ? 13.572 2.088 -10.406 1.00 87.69 180 TRP A O 1
ATOM 1374 N N . GLU A 1 181 ? 12.511 1.995 -8.447 1.00 89.81 181 GLU A N 1
ATOM 1375 C CA . GLU A 1 181 ? 11.691 0.829 -8.764 1.00 89.81 181 GLU A CA 1
ATOM 1376 C C . GLU A 1 181 ? 10.792 1.087 -9.979 1.00 89.81 181 GLU A C 1
ATOM 1378 O O . GLU A 1 181 ? 10.643 0.219 -10.839 1.00 89.81 181 GLU A O 1
ATOM 1383 N N . MET A 1 182 ? 10.239 2.298 -10.106 1.00 87.94 182 MET A N 1
ATOM 1384 C CA . MET A 1 182 ? 9.421 2.672 -11.259 1.00 87.94 182 MET A CA 1
ATOM 1385 C C . MET A 1 182 ? 10.269 2.782 -12.530 1.00 87.94 182 MET A C 1
ATOM 1387 O O . MET A 1 182 ? 9.843 2.327 -13.595 1.00 87.94 182 MET A O 1
ATOM 1391 N N . ALA A 1 183 ? 11.489 3.316 -12.420 1.00 87.44 183 ALA A N 1
ATOM 1392 C CA . ALA A 1 183 ? 12.441 3.351 -13.526 1.00 87.44 183 ALA A CA 1
ATOM 1393 C C . ALA A 1 183 ? 12.831 1.933 -13.979 1.00 87.44 183 ALA A C 1
ATOM 1395 O O . ALA A 1 183 ? 12.836 1.654 -15.179 1.00 87.44 183 ALA A O 1
ATOM 1396 N N . ASN A 1 184 ? 13.048 1.011 -13.039 1.00 88.69 184 ASN A N 1
ATOM 1397 C CA . ASN A 1 184 ? 13.346 -0.393 -13.327 1.00 88.69 184 ASN A CA 1
ATOM 1398 C C . ASN A 1 184 ? 12.166 -1.118 -13.993 1.00 88.69 184 ASN A C 1
ATOM 1400 O O . ASN A 1 184 ? 12.357 -1.872 -14.951 1.00 88.69 184 ASN A O 1
ATOM 1404 N N . LEU A 1 185 ? 10.930 -0.841 -13.568 1.00 88.56 185 LEU A N 1
ATOM 1405 C CA . LEU A 1 185 ? 9.719 -1.426 -14.157 1.00 88.56 185 LEU A CA 1
ATOM 1406 C C . LEU A 1 185 ? 9.493 -1.029 -15.626 1.00 88.56 185 LEU A C 1
ATOM 1408 O O . LEU A 1 185 ? 8.784 -1.737 -16.345 1.00 88.56 185 LEU A O 1
ATOM 1412 N N . ARG A 1 186 ? 10.147 0.029 -16.130 1.00 86.50 186 ARG A N 1
ATOM 1413 C CA . ARG A 1 186 ? 10.171 0.347 -17.574 1.00 86.50 186 ARG A CA 1
ATOM 1414 C C . ARG A 1 186 ? 10.818 -0.756 -18.404 1.00 86.50 186 ARG A C 1
ATOM 1416 O O . ARG A 1 186 ? 10.542 -0.852 -19.595 1.00 86.50 186 ARG A O 1
ATOM 1423 N N . PHE A 1 187 ? 11.645 -1.597 -17.796 1.00 85.75 187 PHE A N 1
ATOM 1424 C CA . PHE A 1 187 ? 12.262 -2.751 -18.443 1.00 85.75 187 PHE A CA 1
ATOM 1425 C C . PHE A 1 187 ? 11.517 -4.059 -18.146 1.00 85.75 187 PHE A C 1
ATOM 1427 O O . PHE A 1 187 ? 12.012 -5.131 -18.493 1.00 85.75 187 PHE A O 1
ATOM 1434 N N . SER A 1 188 ? 10.315 -3.989 -17.552 1.00 84.00 188 SER A N 1
ATOM 1435 C CA . SER A 1 188 ? 9.492 -5.172 -17.304 1.00 84.00 188 SER A CA 1
ATOM 1436 C C . SER A 1 188 ? 9.164 -5.913 -18.605 1.00 84.00 188 SER A C 1
ATOM 1438 O O . SER A 1 188 ? 8.977 -5.338 -19.692 1.00 84.00 188 SER A O 1
ATOM 1440 N N . HIS A 1 189 ? 9.080 -7.234 -18.469 1.00 78.00 189 HIS A N 1
ATOM 1441 C CA . HIS A 1 189 ? 8.703 -8.145 -19.534 1.00 78.00 189 HIS A CA 1
ATOM 1442 C C . HIS A 1 189 ? 7.276 -7.901 -20.032 1.00 78.00 189 HIS A C 1
ATOM 1444 O O . HIS A 1 189 ? 6.986 -8.080 -21.217 1.00 78.00 189 HIS A O 1
ATOM 1450 N N . VAL A 1 190 ? 6.405 -7.427 -19.146 1.00 80.31 190 VAL A N 1
ATOM 1451 C CA . VAL A 1 190 ? 5.017 -7.103 -19.452 1.00 80.31 190 VAL A CA 1
ATOM 1452 C C . VAL A 1 190 ? 4.943 -5.761 -20.178 1.00 80.31 190 VAL A C 1
ATOM 1454 O O . VAL A 1 190 ? 5.369 -4.728 -19.662 1.00 80.31 190 VAL A O 1
ATOM 1457 N N . GLU A 1 191 ? 4.350 -5.764 -21.371 1.00 81.94 191 GLU A N 1
ATOM 1458 C CA . GLU A 1 191 ? 4.144 -4.570 -22.201 1.00 81.94 191 GLU A CA 1
ATOM 1459 C C . GLU A 1 191 ? 3.327 -3.496 -21.468 1.00 81.94 191 GLU A C 1
ATOM 1461 O O . GLU A 1 191 ? 3.683 -2.318 -21.482 1.00 81.94 191 GLU A O 1
ATOM 1466 N N . GLU A 1 192 ? 2.244 -3.907 -20.812 1.00 81.75 192 GLU A N 1
ATOM 1467 C CA . GLU A 1 192 ? 1.327 -3.046 -20.070 1.00 81.75 192 GLU A CA 1
ATOM 1468 C C . GLU A 1 192 ? 2.016 -2.370 -18.877 1.00 81.75 192 GLU A C 1
ATOM 1470 O O . GLU A 1 192 ? 1.841 -1.169 -18.668 1.00 81.75 192 GLU A O 1
ATOM 1475 N N . VAL A 1 193 ? 2.844 -3.112 -18.133 1.00 85.56 193 VAL A N 1
ATOM 1476 C CA . VAL A 1 193 ? 3.618 -2.577 -16.999 1.00 85.56 193 VAL A CA 1
ATOM 1477 C C . VAL A 1 193 ? 4.663 -1.595 -17.499 1.00 85.56 193 VAL A C 1
ATOM 1479 O O . VAL A 1 193 ? 4.748 -0.493 -16.975 1.00 85.56 193 VAL A O 1
ATOM 1482 N N . ARG A 1 194 ? 5.407 -1.939 -18.556 1.00 87.31 194 ARG A N 1
ATOM 1483 C CA . ARG A 1 194 ? 6.431 -1.064 -19.143 1.00 87.31 194 ARG A CA 1
ATOM 1484 C C . ARG A 1 194 ? 5.851 0.251 -19.660 1.00 87.31 194 ARG A C 1
ATOM 1486 O O . ARG A 1 194 ? 6.441 1.301 -19.414 1.00 87.31 194 ARG A O 1
ATOM 1493 N N . LYS A 1 195 ? 4.698 0.213 -20.337 1.00 84.56 195 LYS A N 1
ATOM 1494 C CA . LYS A 1 195 ? 3.982 1.430 -20.761 1.00 84.56 195 LYS A CA 1
ATOM 1495 C C . LYS A 1 195 ? 3.540 2.245 -19.552 1.00 84.56 195 LYS A C 1
ATOM 1497 O O . LYS A 1 195 ? 3.930 3.399 -19.434 1.00 84.56 195 LYS A O 1
ATOM 1502 N N . SER A 1 196 ? 2.848 1.613 -18.602 1.00 85.19 196 SER A N 1
ATOM 1503 C CA . SER A 1 196 ? 2.371 2.286 -17.389 1.00 85.19 196 SER A CA 1
ATOM 1504 C C . SER A 1 196 ? 3.509 2.879 -16.546 1.00 85.19 196 SER A C 1
ATOM 1506 O O . SER A 1 196 ? 3.345 3.956 -15.979 1.00 85.19 196 SER A O 1
ATOM 1508 N N . ALA A 1 197 ? 4.667 2.217 -16.482 1.00 86.69 197 ALA A N 1
ATOM 1509 C CA . ALA A 1 197 ? 5.847 2.682 -15.756 1.00 86.69 197 ALA A CA 1
ATOM 1510 C C . ALA A 1 197 ? 6.524 3.842 -16.488 1.00 86.69 197 ALA A C 1
ATOM 1512 O O . ALA A 1 197 ? 6.919 4.819 -15.862 1.00 86.69 197 ALA A O 1
ATOM 1513 N N . GLY A 1 198 ? 6.609 3.771 -17.821 1.00 85.50 198 GLY A N 1
ATOM 1514 C CA . GLY A 1 198 ? 7.090 4.878 -18.645 1.00 85.50 198 GLY A CA 1
ATOM 1515 C C . GLY A 1 198 ? 6.197 6.113 -18.537 1.00 85.50 198 GLY A C 1
ATOM 1516 O O . GLY A 1 198 ? 6.705 7.225 -18.431 1.00 85.50 198 GLY A O 1
ATOM 1517 N N . ASP A 1 199 ? 4.879 5.929 -18.512 1.00 85.38 199 ASP A N 1
ATOM 1518 C CA . ASP A 1 199 ? 3.931 7.026 -18.320 1.00 85.38 199 ASP A CA 1
ATOM 1519 C C . ASP A 1 199 ? 3.984 7.582 -16.892 1.00 85.38 199 ASP A C 1
ATOM 1521 O O . ASP A 1 199 ? 3.929 8.795 -16.715 1.00 85.38 199 ASP A O 1
ATOM 1525 N N . GLY A 1 200 ? 4.140 6.717 -15.883 1.00 81.31 200 GLY A N 1
ATOM 1526 C CA . GLY A 1 200 ? 4.305 7.112 -14.482 1.00 81.31 200 GLY A CA 1
ATOM 1527 C C . GLY A 1 200 ? 5.575 7.925 -14.232 1.00 81.31 200 GLY A C 1
ATOM 1528 O O . GLY A 1 200 ? 5.498 8.966 -13.592 1.00 81.31 200 GLY A O 1
ATOM 1529 N N . ALA A 1 201 ? 6.707 7.508 -14.806 1.00 79.00 201 ALA A N 1
ATOM 1530 C CA . ALA A 1 201 ? 7.980 8.223 -14.690 1.00 79.00 201 ALA A CA 1
ATOM 1531 C C . ALA A 1 201 ? 7.950 9.606 -15.362 1.00 79.00 201 ALA A C 1
ATOM 1533 O O . ALA A 1 201 ? 8.624 10.520 -14.916 1.00 79.00 201 ALA A O 1
ATOM 1534 N N . ASN A 1 202 ? 7.151 9.771 -16.420 1.00 79.69 202 ASN A N 1
ATOM 1535 C CA . ASN A 1 202 ? 6.942 11.065 -17.077 1.00 79.69 202 ASN A CA 1
ATOM 1536 C C . ASN A 1 202 ? 5.741 11.837 -16.504 1.00 79.69 202 ASN A C 1
ATOM 1538 O O . ASN A 1 202 ? 5.250 12.759 -17.158 1.00 79.69 202 ASN A O 1
ATOM 1542 N N . LEU A 1 203 ? 5.202 11.404 -15.356 1.00 75.19 203 LEU A N 1
ATOM 1543 C CA . LEU A 1 203 ? 4.062 12.020 -14.668 1.00 75.19 203 LEU A CA 1
ATOM 1544 C C . LEU A 1 203 ? 2.840 12.245 -15.574 1.00 75.19 203 LEU A C 1
ATOM 1546 O O . LEU A 1 203 ? 2.018 13.143 -15.376 1.00 75.19 203 LEU A O 1
ATOM 1550 N N . ARG A 1 204 ? 2.682 11.387 -16.587 1.00 75.25 204 ARG A N 1
ATOM 1551 C CA . ARG A 1 204 ? 1.541 11.432 -17.499 1.00 75.25 204 ARG A CA 1
ATOM 1552 C C . ARG A 1 204 ? 0.283 10.990 -16.766 1.00 75.25 204 ARG A C 1
ATOM 1554 O O . ARG A 1 204 ? 0.313 10.097 -15.907 1.00 75.25 204 ARG A O 1
ATOM 1561 N N . ARG A 1 205 ? -0.846 11.599 -17.152 1.00 69.88 205 ARG A N 1
ATOM 1562 C CA . ARG A 1 205 ? -2.173 11.256 -16.622 1.00 69.88 205 ARG A CA 1
ATOM 1563 C C . ARG A 1 205 ? -2.389 9.745 -16.698 1.00 69.88 205 ARG A C 1
ATOM 1565 O O . ARG A 1 205 ? -1.975 9.093 -17.653 1.00 69.88 205 ARG A O 1
ATOM 1572 N N . MET A 1 206 ? -2.999 9.188 -15.656 1.00 66.06 206 MET A N 1
ATOM 1573 C CA . MET A 1 206 ? -3.355 7.774 -15.654 1.00 66.06 206 MET A CA 1
ATOM 1574 C C . MET A 1 206 ? -4.445 7.511 -16.682 1.00 66.06 206 MET A C 1
ATOM 1576 O O . MET A 1 206 ? -5.505 8.135 -16.647 1.00 66.06 206 MET A O 1
ATOM 1580 N N . ASP A 1 207 ? -4.188 6.544 -17.553 1.00 62.44 207 ASP A N 1
ATOM 1581 C CA . ASP A 1 207 ? -5.204 5.999 -18.436 1.00 62.44 207 ASP A CA 1
ATOM 1582 C C . ASP A 1 207 ? -6.146 5.082 -17.648 1.00 62.44 207 ASP A C 1
ATOM 1584 O O . ASP A 1 207 ? -5.796 4.538 -16.598 1.00 62.44 207 ASP A O 1
ATOM 1588 N N . ALA A 1 208 ? -7.338 4.821 -18.187 1.00 52.41 208 ALA A N 1
ATOM 1589 C CA . ALA A 1 208 ? -8.310 3.914 -17.570 1.00 52.41 208 ALA A CA 1
ATOM 1590 C C . ALA A 1 208 ? -7.782 2.472 -17.378 1.00 52.41 208 ALA A C 1
ATOM 1592 O O . ALA A 1 208 ? -8.377 1.690 -16.638 1.00 52.41 208 ALA A O 1
ATOM 1593 N N . THR A 1 209 ? -6.680 2.106 -18.042 1.00 55.75 209 THR A N 1
ATOM 1594 C CA . THR A 1 209 ? -5.957 0.834 -17.871 1.00 55.75 209 THR A CA 1
ATOM 1595 C C . THR A 1 209 ? -5.016 0.803 -16.669 1.00 55.75 209 THR A C 1
ATOM 1597 O O . THR A 1 209 ? -4.567 -0.278 -16.301 1.00 55.75 209 THR A O 1
ATOM 1600 N N . SER A 1 210 ? -4.718 1.956 -16.070 1.00 63.44 210 SER A N 1
ATOM 1601 C CA . SER A 1 210 ? -3.871 2.095 -14.880 1.00 63.44 210 SER A CA 1
ATOM 1602 C C . SER A 1 210 ? -4.660 2.023 -13.569 1.00 63.44 210 SER A C 1
ATOM 1604 O O . SER A 1 210 ? -4.053 2.031 -12.503 1.00 63.44 210 SER A O 1
ATOM 1606 N N . ASP A 1 211 ? -5.993 1.934 -13.636 1.00 76.81 211 ASP A N 1
ATOM 1607 C CA . ASP A 1 211 ? -6.843 1.680 -12.471 1.00 76.81 211 ASP A CA 1
ATOM 1608 C C . ASP A 1 211 ? -6.509 0.289 -11.893 1.00 76.81 211 ASP A C 1
ATOM 1610 O O . ASP A 1 211 ? -6.640 -0.712 -12.606 1.00 76.81 211 ASP A O 1
ATOM 1614 N N . PRO A 1 212 ? -6.092 0.193 -10.619 1.00 77.31 212 PRO A N 1
ATOM 1615 C CA . PRO A 1 212 ? -5.642 -1.047 -10.005 1.00 77.31 212 PRO A CA 1
ATOM 1616 C C . PRO A 1 212 ? -6.741 -2.109 -9.954 1.00 77.31 212 PRO A C 1
ATOM 1618 O O . PRO A 1 212 ? -6.457 -3.291 -10.146 1.00 77.31 212 PRO A O 1
ATOM 1621 N N . LYS A 1 213 ? -8.014 -1.729 -9.777 1.00 81.12 213 LYS A N 1
ATOM 1622 C CA . LYS A 1 213 ? -9.125 -2.697 -9.774 1.00 81.12 213 LYS A CA 1
ATOM 1623 C C . LYS A 1 213 ? -9.333 -3.289 -11.158 1.00 81.12 213 LYS A C 1
ATOM 1625 O O . LYS A 1 213 ? -9.508 -4.498 -11.307 1.00 81.12 213 LYS A O 1
ATOM 1630 N N . LYS A 1 214 ? -9.274 -2.444 -12.189 1.00 76.94 214 LYS A N 1
ATOM 1631 C CA . LYS A 1 214 ? -9.382 -2.895 -13.580 1.00 76.94 214 LYS A CA 1
ATOM 1632 C C . LYS A 1 214 ? -8.155 -3.690 -13.997 1.00 76.94 214 LYS A C 1
ATOM 1634 O O . LYS A 1 214 ? -8.321 -4.681 -14.694 1.00 76.94 214 LYS A O 1
ATOM 1639 N N . ALA A 1 215 ? -6.958 -3.311 -13.557 1.00 72.75 215 ALA A N 1
ATOM 1640 C CA . ALA A 1 215 ? -5.734 -4.070 -13.790 1.00 72.75 215 ALA A CA 1
ATOM 1641 C C . ALA A 1 215 ? -5.831 -5.476 -13.179 1.00 72.75 215 ALA A C 1
ATOM 1643 O O . ALA A 1 215 ? -5.492 -6.450 -13.848 1.00 72.75 215 ALA A O 1
ATOM 1644 N N . LEU A 1 216 ? -6.391 -5.593 -11.968 1.00 77.44 216 LEU A N 1
ATOM 1645 C CA . LEU A 1 216 ? -6.609 -6.874 -11.300 1.00 77.44 216 LEU A CA 1
ATOM 1646 C C . LEU A 1 216 ? -7.562 -7.795 -12.081 1.00 77.44 216 LEU A C 1
ATOM 1648 O O . LEU A 1 216 ? -7.286 -8.988 -12.199 1.00 77.44 216 LEU A O 1
ATOM 1652 N N . VAL A 1 217 ? -8.666 -7.249 -12.605 1.00 75.12 217 VAL A N 1
ATOM 1653 C CA . VAL A 1 217 ? -9.718 -8.005 -13.316 1.00 75.12 217 VAL A CA 1
ATOM 1654 C C . VAL A 1 217 ? -9.350 -8.288 -14.776 1.00 75.12 217 VAL A C 1
ATOM 1656 O O . VAL A 1 217 ? -9.588 -9.380 -15.279 1.00 75.12 217 VAL A O 1
ATOM 1659 N N . LYS A 1 218 ? -8.761 -7.311 -15.472 1.00 71.00 218 LYS A N 1
ATOM 1660 C CA . LYS A 1 218 ? -8.414 -7.387 -16.902 1.00 71.00 218 LYS A CA 1
ATOM 1661 C C . LYS A 1 218 ? -7.173 -8.238 -17.162 1.00 71.00 218 LYS A C 1
ATOM 1663 O O . LYS A 1 218 ? -6.882 -8.549 -18.320 1.00 71.00 218 LYS A O 1
ATOM 1668 N N . TRP A 1 219 ? -6.413 -8.586 -16.125 1.00 68.12 219 TRP A N 1
ATOM 1669 C CA . TRP A 1 219 ? -5.229 -9.418 -16.275 1.00 68.12 219 TRP A CA 1
ATOM 1670 C C . TRP A 1 219 ? -5.604 -10.811 -16.794 1.00 68.12 219 TRP A C 1
ATOM 1672 O O . TRP A 1 219 ? -5.923 -11.725 -16.041 1.00 68.12 219 TRP A O 1
ATOM 1682 N N . ASN A 1 220 ? -5.536 -10.982 -18.112 1.00 58.09 220 ASN A N 1
ATOM 1683 C CA . ASN A 1 220 ? -6.027 -12.166 -18.818 1.00 58.09 220 ASN A CA 1
ATOM 1684 C C . ASN A 1 220 ? -5.101 -13.392 -18.713 1.00 58.09 220 ASN A C 1
ATOM 1686 O O . ASN A 1 220 ? -5.124 -14.233 -19.609 1.00 58.09 220 ASN A O 1
ATOM 1690 N N . GLY A 1 221 ? -4.232 -13.476 -17.699 1.00 54.59 221 GLY A N 1
ATOM 1691 C CA . GLY A 1 221 ? -3.349 -14.629 -17.459 1.00 54.59 221 GLY A CA 1
ATOM 1692 C C . GLY A 1 221 ? -2.366 -14.956 -18.591 1.00 54.59 221 GLY A C 1
ATOM 1693 O O . GLY A 1 221 ? -1.592 -15.897 -18.484 1.00 54.59 221 GLY A O 1
ATOM 1694 N N . ARG A 1 222 ? -2.360 -14.179 -19.679 1.00 53.22 222 ARG A N 1
ATOM 1695 C CA . ARG A 1 222 ? -1.404 -14.301 -20.773 1.00 53.22 222 ARG A CA 1
ATOM 1696 C C . ARG A 1 222 ? -0.107 -13.627 -20.348 1.00 53.22 222 ARG A C 1
ATOM 1698 O O . ARG A 1 222 ? 0.274 -12.608 -20.923 1.00 53.22 222 ARG A O 1
ATOM 1705 N N . GLU A 1 223 ? 0.584 -14.218 -19.375 1.00 54.34 223 GLU A N 1
ATOM 1706 C CA . GLU A 1 223 ? 2.046 -14.213 -19.397 1.00 54.34 223 GLU A CA 1
ATOM 1707 C C . GLU A 1 223 ? 2.424 -14.877 -20.718 1.00 54.34 223 GLU A C 1
ATOM 1709 O O . GLU A 1 223 ? 2.514 -16.092 -20.852 1.00 54.34 223 GLU A O 1
ATOM 1714 N N . LYS A 1 224 ? 2.465 -14.069 -21.781 1.00 50.19 224 LYS A N 1
ATOM 1715 C CA . LYS A 1 224 ? 2.954 -14.528 -23.071 1.00 50.19 224 LYS A CA 1
ATOM 1716 C C . LYS A 1 224 ? 4.364 -15.009 -22.782 1.00 50.19 224 LYS A C 1
ATOM 1718 O O . LYS A 1 224 ? 5.161 -14.183 -22.340 1.00 50.19 224 LYS A O 1
ATOM 1723 N N . ASP A 1 225 ? 4.622 -16.298 -23.020 1.00 46.50 225 ASP A N 1
ATOM 1724 C CA . ASP A 1 225 ? 5.951 -16.909 -22.972 1.00 46.50 225 ASP A CA 1
ATOM 1725 C C . ASP A 1 225 ? 6.997 -15.856 -23.321 1.00 46.50 225 ASP A C 1
ATOM 1727 O O . ASP A 1 225 ? 6.981 -15.301 -24.430 1.00 46.50 225 ASP A O 1
ATOM 1731 N N . PHE A 1 226 ? 7.815 -15.505 -22.333 1.00 52.53 226 PHE A N 1
ATOM 1732 C CA . PHE A 1 226 ? 8.762 -14.410 -22.421 1.00 52.53 226 PHE A CA 1
ATOM 1733 C C . PHE A 1 226 ? 9.747 -14.684 -23.559 1.00 52.53 226 PHE A C 1
ATOM 1735 O O . PHE A 1 226 ? 10.722 -15.417 -23.417 1.00 52.53 226 PHE A O 1
ATOM 1742 N N . ARG A 1 227 ? 9.469 -14.116 -24.735 1.00 47.94 227 ARG A N 1
ATOM 1743 C CA . ARG A 1 227 ? 10.331 -14.223 -25.912 1.00 47.94 227 ARG A CA 1
ATOM 1744 C C . ARG A 1 227 ? 11.280 -13.042 -25.925 1.00 47.94 227 ARG A C 1
ATOM 1746 O O . ARG A 1 227 ? 11.004 -12.019 -26.553 1.00 47.94 227 ARG A O 1
ATOM 1753 N N . TYR A 1 228 ? 12.408 -13.179 -25.238 1.00 54.75 228 TYR A N 1
ATOM 1754 C CA . TYR A 1 228 ? 13.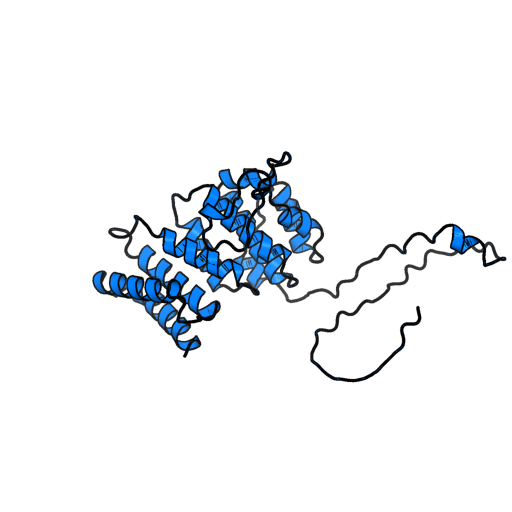486 -12.216 -25.402 1.00 54.75 228 TYR A CA 1
ATOM 1755 C C . TYR A 1 228 ? 14.156 -12.444 -26.757 1.00 54.75 228 TYR A C 1
ATOM 1757 O O . TYR A 1 228 ? 14.713 -13.509 -27.020 1.00 54.75 228 TYR A O 1
ATOM 1765 N N . LYS A 1 229 ? 14.149 -11.429 -27.623 1.00 48.44 229 LYS A N 1
ATOM 1766 C CA . LYS A 1 229 ? 15.094 -11.389 -28.741 1.00 48.44 229 LYS A CA 1
ATOM 1767 C C . LYS A 1 229 ? 16.446 -10.991 -28.165 1.00 48.44 229 LYS A C 1
ATOM 1769 O O . LYS A 1 229 ? 16.793 -9.811 -28.177 1.00 48.44 229 LYS A O 1
ATOM 1774 N N . MET A 1 230 ? 17.201 -11.952 -27.630 1.00 50.78 230 MET A N 1
ATOM 1775 C CA . MET A 1 230 ? 18.606 -11.688 -27.328 1.00 50.78 230 MET A CA 1
ATOM 1776 C C . MET A 1 230 ? 19.279 -11.283 -28.637 1.00 50.78 230 MET A C 1
ATOM 1778 O O . MET A 1 230 ? 19.291 -12.037 -29.611 1.00 50.78 230 MET A O 1
ATOM 1782 N N . ARG A 1 231 ? 19.819 -10.061 -28.683 1.00 56.91 231 ARG A N 1
ATOM 1783 C CA . ARG A 1 231 ? 20.836 -9.755 -29.685 1.00 56.91 231 ARG A CA 1
ATOM 1784 C C . ARG A 1 231 ? 21.978 -10.712 -29.396 1.00 56.91 231 ARG A C 1
ATOM 1786 O O . ARG A 1 231 ? 22.525 -10.662 -28.298 1.00 56.91 231 ARG A O 1
ATOM 1793 N N . GLU A 1 232 ? 22.302 -11.573 -30.357 1.00 63.56 232 GLU A N 1
ATOM 1794 C CA . GLU A 1 232 ? 23.491 -12.411 -30.249 1.00 63.56 232 GLU A CA 1
ATOM 1795 C C . GLU A 1 232 ? 24.668 -11.512 -29.837 1.00 63.56 232 GLU A C 1
ATOM 1797 O O . GLU A 1 232 ? 24.865 -10.456 -30.467 1.00 63.56 232 GLU A O 1
ATOM 1802 N N . PRO A 1 233 ? 25.402 -11.862 -28.765 1.00 67.81 233 PRO A N 1
ATOM 1803 C CA . PRO A 1 233 ? 26.572 -11.100 -28.374 1.00 67.81 233 PRO A CA 1
ATOM 1804 C C . PRO A 1 233 ? 27.489 -10.993 -29.591 1.00 67.81 233 PRO A C 1
ATOM 1806 O O . PRO A 1 233 ? 27.676 -11.954 -30.346 1.00 67.81 233 PRO A O 1
ATOM 1809 N N . ARG A 1 234 ? 28.010 -9.787 -29.844 1.00 67.06 234 ARG A N 1
ATOM 1810 C CA . ARG A 1 234 ? 28.960 -9.591 -30.940 1.00 67.06 234 ARG A CA 1
ATOM 1811 C C . ARG A 1 234 ? 30.132 -10.533 -30.678 1.00 67.06 234 ARG A C 1
ATOM 1813 O O . ARG A 1 234 ? 30.790 -10.394 -29.653 1.00 67.06 234 ARG A O 1
ATOM 1820 N N . ARG A 1 235 ? 30.356 -11.485 -31.590 1.00 64.69 235 ARG A N 1
ATOM 1821 C CA . ARG A 1 235 ? 31.461 -12.447 -31.495 1.00 64.69 235 ARG A CA 1
ATOM 1822 C C . ARG A 1 235 ? 32.760 -11.721 -31.181 1.00 64.69 235 ARG A C 1
ATOM 1824 O O . ARG A 1 235 ? 33.080 -10.722 -31.836 1.00 64.69 235 ARG A O 1
ATOM 1831 N N . HIS A 1 236 ? 33.478 -12.221 -30.182 1.00 70.12 236 HIS A N 1
ATOM 1832 C CA . HIS A 1 236 ? 34.722 -11.617 -29.740 1.00 70.12 236 HIS A CA 1
ATOM 1833 C C . HIS A 1 236 ? 35.741 -11.614 -30.900 1.00 70.12 236 HIS A C 1
ATOM 1835 O O . HIS A 1 236 ? 35.812 -12.593 -31.649 1.00 70.12 236 HIS A O 1
ATOM 1841 N N . PRO A 1 237 ? 36.557 -10.558 -31.085 1.00 68.31 237 PRO A N 1
ATOM 1842 C CA . PRO A 1 237 ? 37.512 -10.468 -32.196 1.00 68.31 237 PRO A CA 1
ATOM 1843 C C . PRO A 1 237 ? 38.502 -11.642 -32.298 1.00 68.31 237 PRO A C 1
ATOM 1845 O O . PRO A 1 237 ? 39.016 -11.911 -33.382 1.00 68.31 237 PRO A O 1
ATOM 1848 N N . LEU A 1 238 ? 38.748 -12.363 -31.200 1.00 60.44 238 LEU A N 1
ATOM 1849 C CA . LEU A 1 238 ? 39.634 -13.535 -31.164 1.00 60.44 238 LEU A CA 1
ATOM 1850 C C . LEU A 1 238 ? 38.979 -14.825 -31.685 1.00 60.44 238 LEU A C 1
ATOM 1852 O O . LEU A 1 238 ? 39.688 -15.698 -32.176 1.00 60.44 238 LEU A O 1
ATOM 1856 N N . GLU A 1 239 ? 37.645 -14.919 -31.708 1.00 60.00 239 GLU A N 1
ATOM 1857 C CA . GLU A 1 239 ? 36.931 -16.056 -32.319 1.00 60.00 239 GLU A CA 1
ATOM 1858 C C . GLU A 1 239 ? 37.079 -16.089 -33.852 1.00 60.00 239 GLU A C 1
ATOM 1860 O O . GLU A 1 239 ? 36.759 -17.085 -34.500 1.00 60.00 239 GLU A O 1
ATOM 1865 N N . ARG A 1 240 ? 37.571 -15.000 -34.465 1.00 54.88 240 ARG A N 1
ATOM 1866 C CA . ARG A 1 240 ? 37.794 -14.902 -35.916 1.00 54.88 240 ARG A CA 1
ATOM 1867 C C . ARG A 1 240 ? 39.056 -15.607 -36.410 1.00 54.88 240 ARG A C 1
ATOM 1869 O O . ARG A 1 240 ? 39.155 -15.832 -37.611 1.00 54.88 240 ARG A O 1
ATOM 1876 N N . LYS A 1 241 ? 40.017 -15.942 -35.544 1.00 51.28 241 LYS A N 1
ATOM 1877 C CA . LYS A 1 241 ? 41.329 -16.451 -35.992 1.00 51.28 241 LYS A CA 1
ATOM 1878 C C . LYS A 1 241 ? 41.403 -17.971 -36.207 1.00 51.28 241 LYS A C 1
ATOM 1880 O O . LYS A 1 241 ? 42.454 -18.450 -36.609 1.00 51.28 241 LYS A O 1
ATOM 1885 N N . GLY A 1 242 ? 40.314 -18.717 -36.001 1.00 51.00 242 GLY A N 1
ATOM 1886 C CA . GLY A 1 242 ? 40.333 -20.187 -36.067 1.00 51.00 242 GLY A CA 1
ATOM 1887 C C . GLY A 1 242 ? 39.690 -20.850 -37.290 1.00 51.00 242 GLY A C 1
ATOM 1888 O O . GLY A 1 242 ? 39.825 -22.058 -37.440 1.00 51.00 242 GLY A O 1
ATOM 1889 N N . VAL A 1 243 ? 38.981 -20.128 -38.166 1.00 46.16 243 VAL A N 1
ATOM 1890 C CA . VAL A 1 243 ? 38.275 -20.767 -39.294 1.00 46.16 243 VAL A CA 1
ATOM 1891 C C . VAL A 1 243 ? 38.605 -20.044 -40.589 1.00 46.16 243 VAL A C 1
ATOM 1893 O O . VAL A 1 243 ? 37.991 -19.041 -40.952 1.00 46.16 243 VAL A O 1
ATOM 1896 N N . GLY A 1 244 ? 39.617 -20.569 -41.274 1.00 48.69 244 GLY A N 1
ATOM 1897 C CA . GLY A 1 244 ? 39.859 -20.266 -42.672 1.00 48.69 244 GLY A CA 1
ATOM 1898 C C . GLY A 1 244 ? 38.687 -20.714 -43.550 1.00 48.69 244 GLY A C 1
ATOM 1899 O O . GLY A 1 244 ? 37.994 -21.683 -43.257 1.00 48.69 244 GLY A O 1
ATOM 1900 N N . MET A 1 245 ? 38.557 -20.007 -44.670 1.00 36.12 245 MET A N 1
ATOM 1901 C CA . MET A 1 245 ? 37.709 -20.272 -45.836 1.00 36.12 245 MET A CA 1
ATOM 1902 C C . MET A 1 245 ? 36.255 -19.779 -45.811 1.00 36.12 245 MET A C 1
ATOM 1904 O O . MET A 1 245 ? 35.404 -20.204 -45.037 1.00 36.12 245 MET A O 1
ATOM 1908 N N . GLY A 1 246 ? 35.959 -18.960 -46.825 1.00 36.84 246 GLY A N 1
ATOM 1909 C CA . GLY A 1 246 ? 34.636 -18.891 -47.437 1.00 36.84 246 GLY A CA 1
ATOM 1910 C C . GLY A 1 246 ? 33.871 -17.602 -47.180 1.00 36.84 246 GLY A C 1
ATOM 1911 O O . GLY A 1 246 ? 32.953 -17.555 -46.363 1.00 36.84 246 GLY A O 1
ATOM 1912 N N . SER A 1 247 ? 34.171 -16.573 -47.970 1.00 45.75 247 SER A N 1
ATOM 1913 C CA . SER A 1 247 ? 33.282 -15.442 -48.223 1.00 45.75 247 SER A CA 1
ATOM 1914 C C . SER A 1 247 ? 31.949 -15.926 -48.815 1.00 45.75 247 SER A C 1
ATOM 1916 O O . SER A 1 247 ? 31.759 -16.020 -50.023 1.00 45.75 247 SER A O 1
ATOM 1918 N N . LYS A 1 248 ? 30.966 -16.218 -47.962 1.00 41.12 248 LYS A N 1
ATOM 1919 C CA . LYS A 1 248 ? 29.559 -16.296 -48.370 1.00 41.12 248 LYS A CA 1
ATOM 1920 C C . LYS A 1 248 ? 28.755 -15.332 -47.514 1.00 41.12 248 LYS A C 1
ATOM 1922 O O . LYS A 1 248 ? 28.727 -15.460 -46.293 1.00 41.12 248 LYS A O 1
ATOM 1927 N N . LYS A 1 249 ? 28.106 -14.363 -48.175 1.00 46.66 249 LYS A N 1
ATOM 1928 C CA . LYS A 1 249 ? 27.070 -13.476 -47.618 1.00 46.66 249 LYS A CA 1
ATOM 1929 C C . LYS A 1 249 ? 26.080 -14.319 -46.801 1.00 46.66 249 LYS A C 1
ATOM 1931 O O . LYS A 1 249 ? 25.150 -14.905 -47.349 1.00 46.66 249 LYS A O 1
ATOM 1936 N N . ARG A 1 250 ? 26.287 -14.405 -45.485 1.00 41.66 250 ARG A N 1
ATOM 1937 C CA . ARG A 1 250 ? 25.357 -15.061 -44.565 1.00 41.66 250 ARG A CA 1
ATOM 1938 C C . ARG A 1 250 ? 24.222 -14.084 -44.285 1.00 41.66 250 ARG A C 1
ATOM 1940 O O . ARG A 1 250 ? 24.406 -13.092 -43.585 1.00 41.66 250 ARG A O 1
ATOM 1947 N N . ARG A 1 251 ? 23.048 -14.366 -44.860 1.00 39.47 251 ARG A N 1
ATOM 1948 C CA . ARG A 1 251 ? 21.773 -13.793 -44.410 1.00 39.47 251 ARG A CA 1
ATOM 1949 C C . ARG A 1 251 ? 21.698 -13.956 -42.888 1.00 39.47 251 ARG A C 1
ATOM 1951 O O . ARG A 1 251 ? 21.970 -15.043 -42.385 1.00 39.47 251 ARG A O 1
ATOM 1958 N N . LYS A 1 252 ? 21.355 -12.879 -42.172 1.00 39.06 252 LYS A N 1
ATOM 1959 C CA . LYS A 1 252 ? 21.007 -12.922 -40.745 1.00 39.06 252 LYS A CA 1
ATOM 1960 C C . LYS A 1 252 ? 19.830 -13.883 -40.581 1.00 39.06 252 LYS A C 1
ATOM 1962 O O . LYS A 1 252 ? 18.688 -13.497 -40.803 1.00 39.06 252 LYS A O 1
ATOM 1967 N N . ILE A 1 253 ? 20.108 -15.133 -40.239 1.00 38.06 253 ILE A N 1
ATOM 1968 C CA . ILE A 1 253 ? 19.093 -16.040 -39.721 1.00 38.06 253 ILE A CA 1
ATOM 1969 C C . ILE A 1 253 ? 18.984 -15.664 -38.247 1.00 38.06 253 ILE A C 1
ATOM 1971 O O . ILE A 1 253 ? 19.859 -16.017 -37.463 1.00 38.06 253 ILE A O 1
ATOM 1975 N N . MET A 1 254 ? 17.965 -14.877 -37.892 1.00 34.19 254 MET A N 1
ATOM 1976 C CA . MET A 1 254 ? 17.520 -14.784 -36.501 1.00 34.19 254 MET A CA 1
ATOM 1977 C C . MET A 1 254 ? 17.145 -16.205 -36.082 1.00 34.19 254 MET A C 1
ATOM 1979 O O . MET A 1 254 ? 16.148 -16.738 -36.562 1.00 34.19 254 MET A O 1
ATOM 1983 N N . LYS A 1 255 ? 17.978 -16.854 -35.269 1.00 39.03 255 LYS A N 1
ATOM 1984 C CA . LYS A 1 255 ? 17.566 -18.066 -34.570 1.00 39.03 255 LYS A CA 1
ATOM 1985 C C . LYS A 1 255 ? 16.923 -17.626 -33.266 1.00 39.03 255 LYS A C 1
ATOM 1987 O O . LYS A 1 255 ? 17.584 -17.036 -32.417 1.00 39.03 255 LYS A O 1
ATOM 1992 N N . ASP A 1 256 ? 15.631 -17.892 -33.145 1.00 35.69 256 ASP A N 1
ATOM 1993 C CA . ASP A 1 256 ? 14.916 -17.761 -31.885 1.00 35.69 256 ASP A CA 1
ATOM 1994 C C . ASP A 1 256 ? 15.503 -18.793 -30.912 1.00 35.69 256 ASP A C 1
ATOM 1996 O O . ASP A 1 256 ? 15.376 -20.001 -31.115 1.00 35.69 256 ASP A O 1
ATOM 2000 N N . VAL A 1 257 ? 16.222 -18.325 -29.892 1.00 38.59 257 VAL A N 1
ATOM 2001 C CA . VAL A 1 257 ? 16.683 -19.182 -28.797 1.00 38.59 257 VAL A CA 1
ATOM 2002 C C . VAL A 1 257 ? 15.582 -19.194 -27.744 1.00 38.59 257 VAL A C 1
ATOM 2004 O O . VAL A 1 257 ? 15.232 -18.159 -27.180 1.00 38.59 257 VAL A O 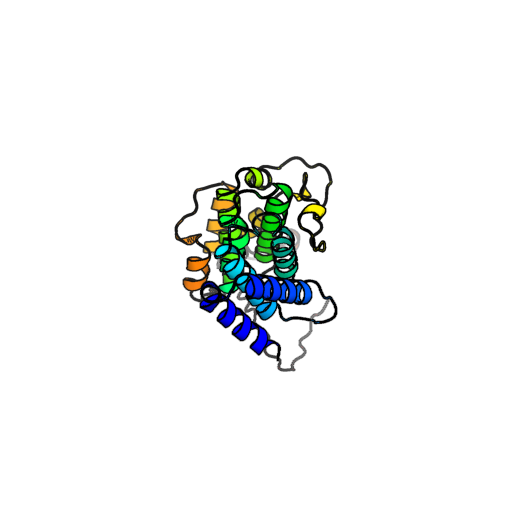1
ATOM 2007 N N . PHE A 1 258 ? 14.999 -20.369 -27.523 1.00 34.53 258 PHE A N 1
ATOM 2008 C CA . PHE A 1 258 ? 13.878 -20.574 -26.614 1.00 34.53 258 PHE A CA 1
ATOM 2009 C C . PHE A 1 258 ? 14.393 -20.902 -25.212 1.00 34.53 258 PHE A C 1
ATOM 2011 O O . PHE A 1 258 ? 15.020 -21.940 -25.017 1.00 34.53 258 PHE A O 1
ATOM 2018 N N . VAL A 1 259 ? 14.079 -20.065 -24.224 1.00 35.69 259 VAL A N 1
ATOM 2019 C CA . VAL A 1 259 ? 14.232 -20.420 -22.807 1.00 35.69 259 VAL A CA 1
ATOM 2020 C C . VAL A 1 259 ? 12.833 -20.608 -22.231 1.00 35.69 259 VAL A C 1
ATOM 2022 O O . VAL A 1 259 ? 12.106 -19.642 -22.017 1.00 35.69 259 VAL A O 1
ATOM 2025 N N . LYS A 1 260 ? 12.429 -21.865 -22.022 1.00 30.73 260 LYS A N 1
ATOM 2026 C CA . LYS A 1 260 ? 11.229 -22.198 -21.246 1.00 30.73 260 LYS A CA 1
ATOM 2027 C C . LYS A 1 260 ? 11.599 -22.174 -19.768 1.00 30.73 260 LYS A C 1
ATOM 2029 O O . LYS A 1 260 ? 12.305 -23.067 -19.307 1.00 30.73 260 LYS A O 1
ATOM 2034 N N . VAL A 1 261 ? 11.088 -21.200 -19.023 1.00 34.59 261 VAL A N 1
ATOM 2035 C CA . VAL A 1 261 ? 11.052 -21.289 -17.560 1.00 34.59 261 VAL A CA 1
ATOM 2036 C C . VAL A 1 261 ? 9.883 -22.212 -17.218 1.00 34.59 261 VAL A C 1
ATOM 2038 O O . VAL A 1 261 ? 8.726 -21.820 -17.324 1.00 34.59 261 VAL A O 1
ATOM 2041 N N . LYS A 1 262 ? 10.170 -23.486 -16.922 1.00 30.56 262 LYS A N 1
ATOM 2042 C CA . LYS A 1 262 ? 9.160 -24.405 -16.382 1.00 30.56 262 LYS A CA 1
ATOM 2043 C C . LYS A 1 262 ? 8.907 -24.027 -14.926 1.00 30.56 262 LYS A C 1
ATOM 2045 O O . LYS A 1 262 ? 9.837 -24.048 -14.125 1.00 30.56 262 LYS A O 1
ATOM 2050 N N . GLU A 1 263 ? 7.655 -23.733 -14.592 1.00 33.16 263 GLU A N 1
ATOM 2051 C CA . GLU A 1 263 ? 7.198 -23.692 -13.206 1.00 33.16 263 GLU A CA 1
ATOM 2052 C C . GLU A 1 263 ? 7.501 -25.037 -12.534 1.00 33.16 263 GLU A C 1
ATOM 2054 O O . GLU A 1 263 ? 7.137 -26.108 -13.034 1.00 33.16 263 GLU A O 1
ATOM 2059 N N . GLY A 1 264 ? 8.227 -24.982 -11.419 1.00 29.66 264 GLY A N 1
ATOM 2060 C CA . GLY A 1 264 ? 8.615 -26.149 -10.644 1.00 29.66 264 GLY A CA 1
ATOM 2061 C C . GLY A 1 264 ? 7.408 -26.805 -9.982 1.00 29.66 264 GLY A C 1
ATOM 2062 O O . GLY A 1 264 ? 7.022 -26.436 -8.879 1.00 29.66 264 GLY A O 1
ATOM 2063 N N . LYS A 1 265 ? 6.859 -27.838 -10.623 1.00 28.86 265 LYS A N 1
ATOM 2064 C CA . LYS A 1 265 ? 6.301 -28.994 -9.914 1.00 28.86 265 LYS A CA 1
ATOM 2065 C C . LYS A 1 265 ? 7.389 -30.059 -9.880 1.00 28.86 265 LYS A C 1
ATOM 2067 O O . LYS A 1 265 ? 7.880 -30.474 -10.928 1.00 28.86 265 LYS A O 1
ATOM 2072 N N . GLY A 1 266 ? 7.814 -30.420 -8.672 1.00 35.22 266 GLY A N 1
ATOM 2073 C CA . GLY A 1 266 ? 8.933 -31.323 -8.446 1.00 35.22 266 GLY A CA 1
ATOM 2074 C C . GLY A 1 266 ? 8.726 -32.681 -9.105 1.00 35.22 266 GLY A C 1
ATOM 2075 O O . GLY A 1 266 ? 7.709 -33.320 -8.868 1.00 35.22 266 GLY A O 1
ATOM 2076 N N . VAL A 1 267 ? 9.716 -33.115 -9.884 1.00 28.02 267 VAL A N 1
ATOM 2077 C CA . VAL A 1 267 ? 10.046 -34.525 -10.115 1.00 28.02 267 VAL A CA 1
ATOM 2078 C C . VAL A 1 267 ? 11.556 -34.606 -10.351 1.00 28.02 267 VAL A C 1
ATOM 2080 O O . VAL A 1 267 ? 12.116 -33.895 -11.184 1.00 28.02 267 VAL A O 1
ATOM 2083 N N . VAL A 1 268 ? 12.194 -35.464 -9.565 1.00 35.09 268 VAL A N 1
ATOM 2084 C CA . VAL A 1 268 ? 13.598 -35.875 -9.626 1.00 35.09 268 VAL A CA 1
ATOM 2085 C C . VAL A 1 268 ? 13.877 -36.572 -10.963 1.00 35.09 268 VAL A C 1
ATOM 2087 O O . VAL A 1 268 ? 13.091 -37.430 -11.352 1.00 35.09 268 VAL A O 1
ATOM 2090 N N . ASN A 1 269 ? 14.974 -36.215 -11.645 1.00 26.83 269 ASN A N 1
ATOM 2091 C CA . ASN A 1 269 ? 15.928 -37.118 -12.324 1.00 26.83 269 ASN A CA 1
ATOM 2092 C C . ASN A 1 269 ? 16.694 -36.415 -13.458 1.00 26.83 269 ASN A C 1
ATOM 2094 O O . ASN A 1 269 ? 16.099 -35.749 -14.302 1.00 26.83 269 ASN A O 1
ATOM 2098 N N . GLY A 1 270 ? 18.001 -36.692 -13.532 1.00 25.83 270 GLY A N 1
ATOM 2099 C CA . GLY A 1 270 ? 18.753 -36.665 -14.791 1.00 25.83 270 GLY A CA 1
ATOM 2100 C C . GLY A 1 270 ? 19.925 -35.692 -14.844 1.00 25.83 270 GLY A C 1
ATOM 2101 O O . GLY A 1 270 ? 19.792 -34.585 -15.349 1.00 25.83 270 GLY A O 1
ATOM 2102 N N . LEU A 1 271 ? 21.080 -36.154 -14.367 1.00 32.22 271 LEU A N 1
ATOM 2103 C CA . LEU A 1 271 ? 22.414 -35.584 -14.578 1.00 32.22 271 LEU A CA 1
ATOM 2104 C C . LEU A 1 271 ? 22.703 -35.279 -16.061 1.00 32.22 271 LEU A C 1
ATOM 2106 O O . LEU A 1 271 ? 22.336 -36.055 -16.941 1.00 32.22 271 LEU A O 1
ATOM 2110 N N . GLY A 1 272 ? 23.439 -34.194 -16.319 1.00 26.45 272 GLY A N 1
ATOM 2111 C CA . GLY A 1 272 ? 23.879 -33.820 -17.665 1.00 26.45 272 GLY A CA 1
ATOM 2112 C C . GLY A 1 272 ? 24.927 -32.705 -17.691 1.00 26.45 272 GLY A C 1
ATOM 2113 O O . GLY A 1 272 ? 24.646 -31.625 -18.187 1.00 26.45 272 GLY A O 1
ATOM 2114 N N . ASN A 1 273 ? 26.100 -32.989 -17.119 1.00 27.20 273 ASN A N 1
ATOM 2115 C CA . ASN A 1 273 ? 27.440 -32.455 -17.414 1.00 27.20 273 ASN A CA 1
ATOM 2116 C C . ASN A 1 273 ? 27.579 -31.018 -17.964 1.00 27.20 273 ASN A C 1
ATOM 2118 O O . ASN A 1 273 ? 27.505 -30.789 -19.170 1.00 27.20 273 ASN A O 1
ATOM 2122 N N . CYS A 1 274 ? 27.983 -30.097 -17.083 1.00 25.70 274 CYS A N 1
ATOM 2123 C CA . CYS A 1 274 ? 28.779 -28.926 -17.452 1.00 25.70 274 CYS A CA 1
ATOM 2124 C C . CYS A 1 274 ? 30.265 -29.282 -17.302 1.00 25.70 274 CYS A C 1
ATOM 2126 O O . CYS A 1 274 ? 30.700 -29.652 -16.212 1.00 25.70 274 CYS A O 1
ATOM 2128 N N . THR A 1 275 ? 31.042 -29.169 -18.376 1.00 30.33 275 THR A N 1
ATOM 2129 C CA . THR A 1 275 ? 32.509 -29.183 -18.319 1.00 30.33 275 THR A CA 1
ATOM 2130 C C . THR A 1 275 ? 33.047 -27.772 -18.528 1.00 30.33 275 THR A C 1
ATOM 2132 O O . THR A 1 275 ? 32.842 -27.216 -19.605 1.00 30.33 275 THR A O 1
ATOM 2135 N N . VAL A 1 276 ? 33.740 -27.319 -17.473 1.00 32.88 276 VAL A N 1
ATOM 2136 C CA . VAL A 1 276 ? 34.746 -26.246 -17.296 1.00 32.88 276 VAL A CA 1
ATOM 2137 C C . VAL A 1 276 ? 34.372 -24.833 -17.734 1.00 32.88 276 VAL A C 1
ATOM 2139 O O . VAL A 1 276 ? 34.404 -24.539 -18.947 1.00 32.88 276 VAL A O 1
#

Radius of gyration: 24.21 Å; chains: 1; bounding box: 68×53×71 Å

pLDDT: mean 74.32, std 18.77, range [25.7, 92.81]

Organism: NCBI:txid91992

Sequence (276 aa):
DEELVGVVMEGIGKFGELVNADVVVEVVRVCKRLLMSSSVSMSVASSLSCILCVYTLLSHNIEENGKDDMWVLNALYKQLGRVDEVNGTLIQCVERAVFKRREIRVTTVQAVVKRVLGIAAGSNRGKTQATMLGLARMIIARYKSAERGTEEEEGSGAIYDGMVDDPEFANVYGEGGAYWEMANLRFSHVEEVRKSAGDGANLRRMDATSDPKKALVKWNGREKDFRYKMREPRRHPLERKGVGMGSKKRRKIMKDVFVKVKEGKGVVNGLGNCTV

InterPro domains:
  IPR016903 Nucleolar complex-associated protein 3 [PTHR14428] (3-250)